Protein AF-A0A0N4WBJ9-F1 (afdb_monomer)

Nearest PDB structures (foldseek):
  5hn9-assembly1_A  TM=8.405E-01  e=2.257E-05  Plasmodium vivax Sal-1
  3mav-assembly1_B  TM=8.269E-01  e=2.155E-05  Plasmodium vivax Sal-1
  3mav-assembly2_D  TM=8.280E-01  e=3.746E-05  Plasmodium vivax Sal-1
  3mav-assembly1_A  TM=7.843E-01  e=1.491E-05  Plasmodium vivax Sal-1
  5hn9-assembly2_D  TM=8.024E-01  e=5.671E-05  Plasmodium vivax Sal-1

Secondary structure (DSSP, 8-state):
----SS--HHHHHHHHHHHHHHHHHHHHHTTS-TTSHHHHHHHHHHHHHHHHHTTTS--HHHHHHHHHHHHH-TT--HHHHHHHHHHHHHHHHHHHHHHHHHHHHTT--EETTEE-GGGSTT-HHHHHHHHHHHHHHIIIIIISTT-TTHHHHHHHHHHHHHHHHHHHHHHHHHTT-GGG--HHHHHHHHHHHSSHHHHHHHHHHHHHHS---THHHHHHHHHHHTT--

pLDDT: mean 72.96, std 16.89, range [27.55, 94.44]

Sequence (229 aa):
MHALKQGSSRSLVEVALVEVRKRFLDLATCRFAPDSFEYDMVKYRMKKLYNSTVVGGKYVRSTLALDSFRALNPDASTPKLHTMAESAALLELVQSFYVILDDIMDGSETRRGKPCWYKHPGTLRVLEAILRFFIRDYLSRELYAAHPQVDRLCSSYQKSKRMTLLGQLLDTSSVRDIDAFTWDRLVTFCFSTSWSEIIWKLSQILSFLCTWPKCYLSQYLKAQFTIIQ

Radius of gyration: 19.11 Å; Cα contacts (8 Å, |Δi|>4): 155; chains: 1; bounding box: 48×57×46 Å

Foldseek 3Di:
DPQPPDDQLVVLLVVLLVVVLVLLLCVQQVVDDCPDPVNVVSSVVSNVLCCVQLPDDPLVQLNLLLVLLCVLCVPDDPVLSSLSSNLSNVVSVLVSLVVLVVCVLVVPQDDPRHGRPVVDPPPDVVSVVSSVPPVLCCQCPPSQVVPPCSVVLSVLVVVLVVLLVVLVVLVSVCPPPPVSPDPVNVVSSCCSVHDVVSLSSNCSSNVRPDVDDPPVSVVVVVVVVVVVD

Mean predicted aligned error: 10.56 Å

Structure (mmCIF, N/CA/C/O backbone):
data_AF-A0A0N4WBJ9-F1
#
_entry.id   AF-A0A0N4WBJ9-F1
#
loop_
_atom_site.group_PDB
_atom_site.id
_atom_site.type_symbol
_atom_site.label_atom_id
_atom_site.label_alt_id
_atom_site.label_comp_id
_atom_site.label_asym_id
_atom_site.label_entity_id
_atom_site.label_seq_id
_atom_site.pdbx_PDB_ins_code
_atom_site.Cartn_x
_atom_site.Cartn_y
_atom_site.Cartn_z
_atom_site.occupancy
_atom_site.B_iso_or_equiv
_atom_site.auth_seq_id
_atom_site.auth_comp_id
_atom_site.auth_asym_id
_atom_site.auth_atom_id
_atom_site.pdbx_PDB_model_num
ATOM 1 N N . MET A 1 1 ? -20.426 -21.630 19.118 1.00 29.42 1 MET A N 1
ATOM 2 C CA . MET A 1 1 ? -21.076 -21.102 17.892 1.00 29.42 1 MET A CA 1
ATOM 3 C C . MET A 1 1 ? -21.105 -19.562 17.878 1.00 29.42 1 MET A C 1
ATOM 5 O O . MET A 1 1 ? -22.164 -18.985 17.687 1.00 29.42 1 MET A O 1
ATOM 9 N N . HIS A 1 2 ? -19.964 -18.872 18.051 1.00 30.08 2 HIS A N 1
ATOM 10 C CA . HIS A 1 2 ? -19.938 -17.393 18.129 1.00 30.08 2 HIS A CA 1
ATOM 11 C C . HIS A 1 2 ? -19.112 -16.694 17.027 1.00 30.08 2 HIS A C 1
ATOM 13 O O . HIS A 1 2 ? -19.042 -15.470 16.995 1.00 30.08 2 HIS A O 1
ATOM 19 N N . ALA A 1 3 ? -18.542 -17.451 16.083 1.00 32.53 3 ALA A N 1
ATOM 20 C CA . ALA A 1 3 ? -17.578 -16.949 15.094 1.00 32.53 3 ALA A CA 1
ATOM 21 C C . ALA A 1 3 ? -18.185 -16.444 13.762 1.00 32.53 3 ALA A C 1
ATOM 23 O O . ALA A 1 3 ? -17.447 -16.089 12.851 1.00 32.53 3 ALA A O 1
ATOM 24 N N . LEU A 1 4 ? -19.516 -16.406 13.606 1.00 36.12 4 LEU A N 1
ATOM 25 C CA . LEU A 1 4 ? -20.170 -16.264 12.288 1.00 36.12 4 LEU A CA 1
ATOM 26 C C . LEU A 1 4 ? -20.888 -14.925 12.027 1.00 36.12 4 LEU A C 1
ATOM 28 O O . LEU A 1 4 ? -21.830 -14.879 11.241 1.00 36.12 4 LEU A O 1
ATOM 32 N N . LYS A 1 5 ? -20.464 -13.810 12.638 1.00 41.56 5 LYS A N 1
ATOM 33 C CA . LYS A 1 5 ? -21.041 -12.477 12.329 1.00 41.56 5 LYS A CA 1
ATOM 34 C C . LYS A 1 5 ? -20.025 -11.359 12.084 1.00 41.56 5 LYS A C 1
ATOM 36 O O . LYS A 1 5 ? -20.339 -10.187 12.256 1.00 41.56 5 LYS A O 1
ATOM 41 N N . GLN A 1 6 ? -18.821 -11.691 11.634 1.00 53.66 6 GLN A N 1
ATOM 42 C CA . GLN A 1 6 ? -17.921 -10.698 11.047 1.00 53.66 6 GLN A CA 1
ATOM 43 C C . GLN A 1 6 ? -17.761 -11.038 9.568 1.00 53.66 6 GLN A C 1
ATOM 45 O O . GLN A 1 6 ? -17.467 -12.183 9.238 1.00 53.66 6 GLN A O 1
ATOM 50 N N . GLY A 1 7 ? -18.011 -10.076 8.676 1.00 61.53 7 GLY A N 1
ATOM 51 C CA . GLY A 1 7 ? -17.973 -10.290 7.227 1.00 61.53 7 GLY A CA 1
ATOM 52 C C . GLY A 1 7 ? -16.678 -10.958 6.742 1.00 61.53 7 GLY A C 1
ATOM 53 O O . GLY A 1 7 ? -15.648 -10.953 7.432 1.00 61.53 7 GLY A O 1
ATOM 54 N N . SER A 1 8 ? -16.730 -11.532 5.535 1.00 83.06 8 SER A N 1
ATOM 55 C CA . SER A 1 8 ? -15.564 -12.128 4.868 1.00 83.06 8 SER A CA 1
ATOM 56 C C . SER A 1 8 ? -14.352 -11.195 4.957 1.00 83.06 8 SER A C 1
ATOM 58 O O . SER A 1 8 ? -14.500 -9.983 4.778 1.00 83.06 8 SER A O 1
ATOM 60 N N . SER A 1 9 ? -13.153 -11.732 5.215 1.00 84.19 9 SER A N 1
ATOM 61 C CA . SER A 1 9 ? -11.914 -10.937 5.318 1.00 84.19 9 SER A CA 1
ATOM 62 C C . SER A 1 9 ? -11.721 -10.031 4.111 1.00 84.19 9 SER A C 1
ATOM 64 O O . SER A 1 9 ? -11.313 -8.882 4.249 1.00 84.19 9 SER A O 1
ATOM 66 N N . ARG A 1 10 ? -12.127 -10.507 2.931 1.00 87.75 10 ARG A N 1
ATOM 67 C CA . ARG A 1 10 ? -12.122 -9.715 1.705 1.00 87.75 10 ARG A CA 1
ATOM 68 C C . ARG A 1 10 ? -12.999 -8.465 1.800 1.00 87.75 10 ARG A C 1
ATOM 70 O O . ARG A 1 10 ? -12.540 -7.392 1.437 1.00 87.75 10 ARG A O 1
ATOM 77 N N . SER A 1 11 ? -14.222 -8.590 2.312 1.00 90.00 11 SER A N 1
ATOM 78 C CA . SER A 1 11 ? -15.147 -7.453 2.443 1.00 90.00 11 SER A CA 1
ATOM 79 C C . SER A 1 11 ? -14.606 -6.382 3.393 1.00 90.00 11 SER A C 1
ATOM 81 O O . SER A 1 11 ? -14.690 -5.194 3.100 1.00 90.00 11 SER A O 1
ATOM 83 N N . LEU A 1 12 ? -13.968 -6.795 4.493 1.00 90.44 12 LEU A N 1
ATOM 84 C CA . LEU A 1 12 ? -13.327 -5.864 5.422 1.00 90.44 12 LEU A CA 1
ATOM 85 C C . LEU A 1 12 ? -12.125 -5.165 4.794 1.00 90.44 12 LEU A C 1
ATOM 87 O O . LEU A 1 12 ? -11.949 -3.970 5.003 1.00 90.44 12 LEU A O 1
ATOM 91 N N . VAL A 1 13 ? -11.325 -5.888 4.009 1.00 90.50 13 VAL A N 1
ATOM 92 C CA . VAL A 1 13 ? -10.209 -5.301 3.260 1.00 90.50 13 VAL A CA 1
ATOM 93 C C . VAL A 1 13 ? -10.714 -4.302 2.219 1.00 90.50 13 VAL A C 1
ATOM 95 O O . VAL A 1 13 ? -10.145 -3.225 2.094 1.00 90.50 13 VAL A O 1
ATOM 98 N N . GLU A 1 14 ? -11.790 -4.608 1.496 1.00 91.56 14 GLU A N 1
ATOM 99 C CA . GLU A 1 14 ? -12.370 -3.695 0.503 1.00 91.56 14 GLU A CA 1
ATOM 100 C C . GLU A 1 14 ? -12.892 -2.403 1.150 1.00 91.56 14 GLU A C 1
ATOM 102 O O . GLU A 1 14 ? -12.625 -1.316 0.638 1.00 91.56 14 GLU A O 1
ATOM 107 N N . VAL A 1 15 ? -13.546 -2.498 2.313 1.00 92.44 15 VAL A N 1
ATOM 108 C CA . VAL A 1 15 ? -13.935 -1.322 3.113 1.00 92.44 15 VAL A CA 1
ATOM 109 C C . VAL A 1 15 ? -12.701 -0.555 3.589 1.00 92.44 15 VAL A C 1
ATOM 111 O O . VAL A 1 15 ? -12.634 0.665 3.450 1.00 92.44 15 VAL A O 1
ATOM 114 N N . ALA A 1 16 ? -11.694 -1.260 4.097 1.00 92.00 16 ALA A N 1
ATOM 115 C CA . ALA A 1 16 ? -10.459 -0.656 4.576 1.00 92.00 16 ALA A CA 1
ATOM 116 C C . ALA A 1 16 ? -9.683 0.073 3.465 1.00 92.00 16 ALA A C 1
ATOM 118 O O . ALA A 1 16 ? -9.134 1.144 3.706 1.00 92.00 16 ALA A O 1
ATOM 119 N N . LEU A 1 17 ? -9.691 -0.436 2.229 1.00 92.19 17 LEU A N 1
ATOM 120 C CA . LEU A 1 17 ? -9.083 0.232 1.074 1.00 92.19 17 LEU A CA 1
ATOM 121 C C . LEU A 1 17 ? -9.733 1.592 0.776 1.00 92.19 17 LEU A C 1
ATOM 123 O O . LEU A 1 17 ? -9.054 2.506 0.308 1.00 92.19 17 LEU A O 1
ATOM 127 N N . VAL A 1 18 ? -11.025 1.770 1.072 1.00 92.62 18 VAL A N 1
ATOM 128 C CA . VAL A 1 18 ? -11.681 3.080 0.935 1.00 92.62 18 VAL A CA 1
ATOM 129 C C . VAL A 1 18 ? -11.091 4.088 1.922 1.00 92.62 18 VAL A C 1
ATOM 131 O O . VAL A 1 18 ? -10.798 5.218 1.519 1.00 92.62 18 VAL A O 1
ATOM 134 N N . GLU A 1 19 ? -10.855 3.676 3.169 1.00 91.38 19 GLU A N 1
ATOM 135 C CA . GLU A 1 19 ? -10.258 4.543 4.192 1.00 91.38 19 GLU A CA 1
ATOM 136 C C . GLU A 1 19 ? -8.780 4.822 3.900 1.00 91.38 19 GLU A C 1
ATOM 138 O O . GLU A 1 19 ? -8.353 5.978 3.916 1.00 91.38 19 GLU A O 1
ATOM 143 N N . VAL A 1 20 ? -8.025 3.796 3.488 1.00 90.56 20 VAL A N 1
ATOM 144 C CA . VAL A 1 20 ? -6.636 3.956 3.033 1.00 90.56 20 VAL A CA 1
ATOM 145 C C . VAL A 1 20 ? -6.557 4.952 1.884 1.00 90.56 20 VAL A C 1
ATOM 147 O O . VAL A 1 20 ? -5.676 5.809 1.881 1.00 90.56 20 VAL A O 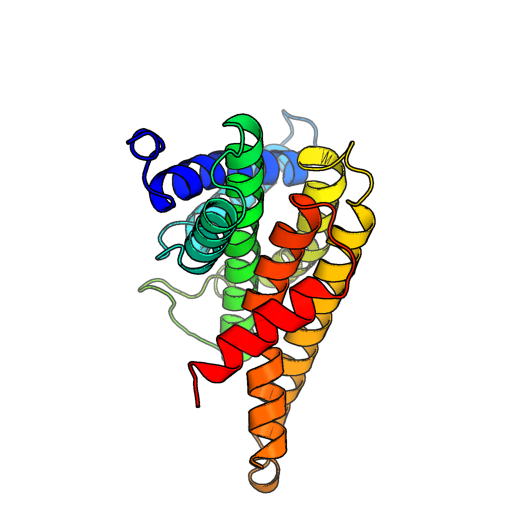1
ATOM 150 N N . ARG A 1 21 ? -7.485 4.896 0.919 1.00 92.00 21 ARG A N 1
ATOM 151 C CA . ARG A 1 21 ? -7.540 5.872 -0.174 1.00 92.00 21 ARG A CA 1
ATOM 152 C C . ARG A 1 21 ? -7.791 7.285 0.339 1.00 92.00 21 ARG A C 1
ATOM 154 O O . ARG A 1 21 ? -7.158 8.213 -0.149 1.00 92.00 21 ARG A O 1
ATOM 161 N N . LYS A 1 22 ? -8.727 7.466 1.271 1.00 91.50 22 LYS A N 1
ATOM 162 C CA . LYS A 1 22 ? -9.051 8.784 1.827 1.00 91.50 22 LYS A CA 1
ATOM 163 C C . LYS A 1 22 ? -7.824 9.395 2.504 1.00 91.50 22 LYS A C 1
ATOM 165 O O . LYS A 1 22 ? -7.352 10.433 2.054 1.00 91.50 22 LYS A O 1
ATOM 170 N N . ARG A 1 23 ? -7.222 8.677 3.454 1.00 89.38 23 ARG A N 1
ATOM 171 C CA . ARG A 1 23 ? -5.985 9.103 4.125 1.00 89.38 23 ARG A CA 1
ATOM 172 C C . ARG A 1 23 ? -4.815 9.280 3.153 1.00 89.38 23 ARG A C 1
ATOM 174 O O . ARG A 1 23 ? -3.978 10.158 3.348 1.00 89.38 23 ARG A O 1
ATOM 181 N N . PHE A 1 24 ? -4.769 8.488 2.076 1.00 87.69 24 PHE A N 1
ATOM 182 C CA . PHE A 1 24 ? -3.813 8.671 0.982 1.00 87.69 24 PHE A CA 1
ATOM 183 C C . PHE A 1 24 ? -3.922 10.028 0.308 1.00 87.69 24 PHE A C 1
ATOM 185 O O . PHE A 1 24 ? -2.916 10.712 0.124 1.00 87.69 24 PHE A O 1
ATOM 192 N N . LEU A 1 25 ? -5.141 10.437 -0.020 1.00 89.38 25 LEU A N 1
ATOM 193 C CA . LEU A 1 25 ? -5.388 11.739 -0.621 1.00 89.38 25 LEU A CA 1
ATOM 194 C C . LEU A 1 25 ? -5.170 12.873 0.380 1.00 89.38 25 LEU A C 1
ATOM 196 O O . LEU A 1 25 ? -4.579 13.885 0.008 1.00 89.38 25 LEU A O 1
ATOM 200 N N . ASP A 1 26 ? -5.575 12.691 1.635 1.00 88.88 26 ASP A N 1
ATOM 201 C CA . ASP A 1 26 ? -5.424 13.708 2.675 1.00 88.88 26 ASP A CA 1
ATOM 202 C C . ASP A 1 26 ? -3.940 13.995 2.940 1.00 88.88 26 ASP A C 1
ATOM 204 O O . ASP A 1 26 ? -3.506 15.138 2.836 1.00 88.88 26 ASP A O 1
ATOM 208 N N . LEU A 1 27 ? -3.112 12.966 3.151 1.00 85.94 27 LEU A N 1
ATOM 209 C CA . LEU A 1 27 ? -1.667 13.143 3.350 1.00 85.94 27 LEU A CA 1
ATOM 210 C C . LEU A 1 27 ? -0.954 13.683 2.104 1.00 85.94 27 LEU A C 1
ATOM 212 O O . LEU A 1 27 ? 0.030 14.410 2.231 1.00 85.94 27 LEU A O 1
ATOM 216 N N . ALA A 1 28 ? -1.429 13.352 0.900 1.00 84.88 28 ALA A N 1
ATOM 217 C CA . ALA A 1 28 ? -0.858 13.897 -0.329 1.00 84.88 28 ALA A CA 1
ATOM 218 C C . ALA A 1 28 ? -1.189 15.384 -0.531 1.00 84.88 28 ALA A C 1
ATOM 220 O O . ALA A 1 28 ? -0.449 16.084 -1.221 1.00 84.88 28 ALA A O 1
ATOM 221 N N . THR A 1 29 ? -2.292 15.861 0.049 1.00 88.56 29 THR A N 1
ATOM 222 C CA . THR A 1 29 ? -2.814 17.214 -0.183 1.00 88.56 29 THR A CA 1
ATOM 223 C C . THR A 1 29 ? -2.708 18.140 1.029 1.00 88.56 29 THR A C 1
ATOM 225 O O . THR A 1 29 ? -2.873 19.345 0.871 1.00 88.56 29 THR A O 1
ATOM 228 N N . CYS A 1 30 ? -2.345 17.629 2.212 1.00 86.56 30 CYS A N 1
ATOM 229 C CA . CYS A 1 30 ? -2.373 18.364 3.484 1.00 86.56 30 CYS A CA 1
ATOM 230 C C . CYS A 1 30 ? -1.491 19.621 3.550 1.00 86.56 30 CYS A C 1
ATOM 232 O O . CYS A 1 30 ? -1.655 20.431 4.457 1.00 86.56 30 CYS A O 1
ATOM 234 N N . ARG A 1 31 ? -0.541 19.785 2.622 1.00 85.69 31 ARG A N 1
ATOM 235 C CA . ARG A 1 31 ? 0.339 20.963 2.543 1.00 85.69 31 ARG A CA 1
ATOM 236 C C . ARG A 1 31 ? -0.143 22.037 1.567 1.00 85.69 31 ARG A C 1
ATOM 238 O O . ARG A 1 31 ? 0.487 23.087 1.493 1.00 85.69 31 ARG A O 1
ATOM 245 N N . PHE A 1 32 ? -1.207 21.775 0.814 1.00 88.62 32 PHE A N 1
ATOM 246 C CA . PHE A 1 32 ? -1.764 22.705 -0.164 1.00 88.62 32 PHE A CA 1
ATOM 247 C C . PHE A 1 32 ? -3.030 23.361 0.391 1.00 88.62 32 PHE A C 1
ATOM 249 O O . PHE A 1 32 ? -3.759 22.753 1.176 1.00 88.62 32 PHE A O 1
ATOM 256 N N . ALA A 1 33 ? -3.296 24.601 -0.020 1.00 90.94 33 ALA A N 1
ATOM 257 C CA . ALA A 1 33 ? -4.539 25.274 0.335 1.00 90.94 33 ALA A CA 1
ATOM 258 C C . ALA A 1 33 ? -5.724 24.594 -0.388 1.00 90.94 33 ALA A C 1
ATOM 260 O O . ALA A 1 33 ? -5.598 24.340 -1.585 1.00 90.94 33 ALA A O 1
ATOM 261 N N . PRO A 1 34 ? -6.859 24.309 0.286 1.00 87.94 34 PRO A N 1
ATOM 262 C CA . PRO A 1 34 ? -7.959 23.525 -0.293 1.00 87.94 34 PRO A CA 1
ATOM 263 C C . PRO A 1 34 ? -8.538 24.062 -1.608 1.00 87.94 34 PRO A C 1
ATOM 265 O O . PRO A 1 34 ? -8.991 23.269 -2.425 1.00 87.94 34 PRO A O 1
ATOM 268 N N . ASP A 1 35 ? -8.483 25.376 -1.823 1.00 90.00 35 ASP A N 1
ATOM 269 C CA . ASP A 1 35 ? -9.035 26.043 -3.011 1.00 90.00 35 ASP A CA 1
ATOM 270 C C . ASP A 1 35 ? -7.965 26.364 -4.073 1.00 90.00 35 ASP A C 1
ATOM 272 O O . ASP A 1 35 ? -8.201 27.143 -4.997 1.00 90.00 35 ASP A O 1
ATOM 276 N N . SER A 1 36 ? -6.752 25.818 -3.933 1.00 94.44 36 SER A N 1
ATOM 277 C CA . SER A 1 36 ? -5.656 26.070 -4.871 1.00 94.44 36 SER A CA 1
ATOM 278 C C . SER A 1 36 ? -5.687 25.109 -6.060 1.00 94.44 36 SER A C 1
ATOM 280 O O . SER A 1 36 ? -6.038 23.932 -5.945 1.00 94.44 36 SER A O 1
ATOM 282 N N . PHE A 1 37 ? -5.233 25.592 -7.218 1.00 93.31 37 PHE A N 1
ATOM 283 C CA . PHE A 1 37 ? -5.079 24.761 -8.413 1.00 93.31 37 PHE A CA 1
ATOM 284 C C . PHE A 1 37 ? -4.161 23.550 -8.161 1.00 93.31 37 PHE A C 1
ATOM 286 O O . PHE A 1 37 ? -4.409 22.446 -8.653 1.00 93.31 37 PHE A O 1
ATOM 293 N N . GLU A 1 38 ? -3.103 23.731 -7.369 1.00 89.38 38 GLU A N 1
ATOM 294 C CA . GLU A 1 38 ? -2.171 22.671 -6.989 1.00 89.38 38 GLU A CA 1
ATOM 295 C C . GLU A 1 38 ? -2.853 21.584 -6.156 1.00 89.38 38 GLU A C 1
ATOM 297 O O . GLU A 1 38 ? -2.607 20.400 -6.408 1.00 89.38 38 GLU A O 1
ATOM 302 N N . TYR A 1 39 ? -3.726 21.960 -5.213 1.00 91.12 39 TYR A N 1
ATOM 303 C CA . TYR A 1 39 ? -4.507 21.009 -4.420 1.00 91.12 39 TYR A CA 1
ATOM 304 C C . TYR A 1 39 ? -5.344 20.105 -5.328 1.00 91.12 39 TYR A C 1
ATOM 306 O O . TYR A 1 39 ? -5.223 18.876 -5.261 1.00 91.12 39 TYR A O 1
ATOM 314 N N . ASP A 1 40 ? -6.121 20.697 -6.237 1.00 91.31 40 ASP A N 1
ATOM 315 C CA . ASP A 1 40 ? -6.978 19.952 -7.161 1.00 91.31 40 ASP A CA 1
ATOM 316 C C . ASP A 1 40 ? -6.172 19.062 -8.108 1.00 91.31 40 ASP A C 1
ATOM 318 O O . ASP A 1 40 ? -6.494 17.880 -8.301 1.00 91.31 40 ASP A O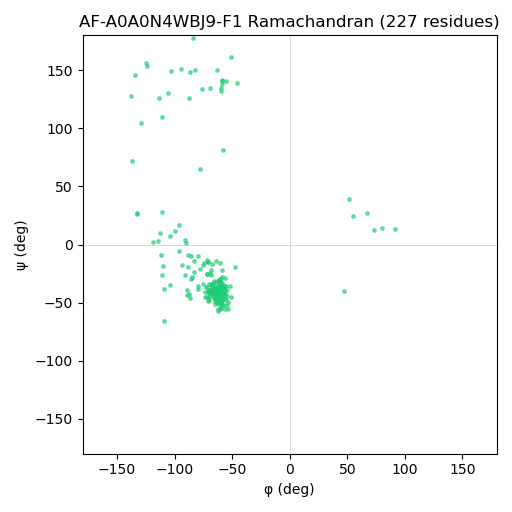 1
ATOM 322 N N . MET A 1 41 ? -5.075 19.587 -8.658 1.00 88.69 41 MET A N 1
ATOM 323 C CA . MET A 1 41 ? -4.198 18.836 -9.551 1.00 88.69 41 MET A CA 1
ATOM 324 C C . MET A 1 41 ? -3.576 17.622 -8.845 1.00 88.69 41 MET A C 1
ATOM 326 O O . MET A 1 41 ? -3.583 16.514 -9.400 1.00 88.69 41 MET A O 1
ATOM 330 N N . VAL A 1 42 ? -3.038 17.801 -7.634 1.00 87.56 42 VAL A N 1
ATOM 331 C CA . VAL A 1 42 ? -2.430 16.715 -6.852 1.00 87.56 42 VAL A CA 1
ATOM 332 C C . VAL A 1 42 ? -3.493 15.692 -6.470 1.00 87.56 42 VAL A C 1
ATOM 334 O O . VAL A 1 42 ? -3.316 14.501 -6.743 1.00 87.56 42 VAL A O 1
ATOM 337 N N . LYS A 1 43 ? -4.634 16.134 -5.931 1.00 89.44 43 LYS A N 1
ATOM 338 C CA . LYS A 1 43 ? -5.744 15.258 -5.536 1.00 89.44 43 LYS A CA 1
ATOM 339 C C . LYS A 1 43 ? -6.236 14.404 -6.700 1.00 89.44 43 LYS A C 1
ATOM 341 O O . LYS A 1 43 ? -6.391 13.189 -6.552 1.00 89.44 43 LYS A O 1
ATOM 346 N N . TYR A 1 44 ? -6.430 15.008 -7.874 1.00 90.00 44 TYR A N 1
ATOM 347 C CA . TYR A 1 44 ? -6.853 14.299 -9.079 1.00 90.00 44 TYR A CA 1
ATOM 348 C C . TYR A 1 44 ? -5.830 13.241 -9.512 1.00 90.00 44 TYR A C 1
ATOM 350 O O . TYR A 1 44 ? -6.192 12.077 -9.716 1.00 90.00 44 TYR A O 1
ATOM 358 N N . ARG A 1 45 ? -4.543 13.606 -9.608 1.00 86.31 45 ARG A N 1
ATOM 359 C CA . ARG A 1 45 ? -3.482 12.679 -10.039 1.00 86.31 45 ARG A CA 1
ATOM 360 C C . ARG A 1 45 ? -3.290 11.523 -9.058 1.00 86.31 45 ARG A C 1
ATOM 362 O O . ARG A 1 45 ? -3.189 10.377 -9.497 1.00 86.31 45 ARG A O 1
ATOM 369 N N . MET A 1 46 ? -3.310 11.795 -7.753 1.00 86.44 46 MET A N 1
ATOM 370 C CA . MET A 1 46 ? -3.179 10.768 -6.713 1.00 86.44 46 MET A CA 1
ATOM 371 C C . MET A 1 46 ? -4.378 9.826 -6.678 1.00 86.44 46 MET A C 1
ATOM 373 O O . MET A 1 46 ? -4.210 8.610 -6.595 1.00 86.44 46 MET A O 1
ATOM 377 N N . LYS A 1 47 ? -5.595 10.357 -6.830 1.00 89.81 47 LYS A N 1
ATOM 378 C CA . LYS A 1 47 ? -6.809 9.537 -6.918 1.00 89.81 47 LYS A CA 1
ATOM 379 C C . LYS A 1 47 ? -6.777 8.631 -8.143 1.00 89.81 47 LYS A C 1
ATOM 381 O O . LYS A 1 47 ? -7.151 7.462 -8.047 1.00 89.81 47 LYS A O 1
ATOM 386 N N . LYS A 1 48 ? -6.320 9.157 -9.285 1.00 87.81 48 LYS A N 1
ATOM 387 C CA . LYS A 1 48 ? -6.189 8.387 -10.526 1.00 87.81 48 LYS A CA 1
ATOM 388 C C . LYS A 1 48 ? -5.172 7.255 -10.372 1.00 87.81 48 LYS A C 1
ATOM 390 O O . LYS A 1 48 ? -5.500 6.137 -10.747 1.00 87.81 48 LYS A O 1
ATOM 395 N N . LEU A 1 49 ? -4.007 7.539 -9.780 1.00 85.81 49 LEU A N 1
ATOM 396 C CA . LEU A 1 49 ? -2.983 6.543 -9.449 1.00 85.81 49 LEU A CA 1
ATOM 397 C C . LEU A 1 49 ? -3.555 5.433 -8.558 1.00 85.81 49 LEU A C 1
ATOM 399 O O . LEU A 1 49 ? -3.504 4.266 -8.925 1.00 85.81 49 LEU A O 1
ATOM 403 N N . TYR A 1 50 ? -4.152 5.789 -7.419 1.00 88.00 50 TYR A N 1
ATOM 404 C CA . TYR A 1 50 ? -4.661 4.802 -6.465 1.00 88.00 50 TYR A CA 1
ATOM 405 C C . TYR A 1 50 ? -5.704 3.872 -7.103 1.00 88.00 50 TYR A C 1
ATOM 407 O O . TYR A 1 50 ? -5.629 2.648 -6.990 1.00 88.00 50 TYR A O 1
ATOM 415 N N . ASN A 1 51 ? -6.685 4.449 -7.804 1.00 89.12 51 ASN A N 1
ATOM 416 C CA . ASN A 1 51 ? -7.777 3.680 -8.395 1.00 89.12 51 ASN A CA 1
ATOM 417 C C . ASN A 1 51 ? -7.317 2.783 -9.557 1.00 89.12 51 ASN A C 1
ATOM 419 O O . ASN A 1 51 ? -7.986 1.791 -9.839 1.00 89.12 51 ASN A O 1
ATOM 423 N N . SER A 1 52 ? -6.226 3.124 -10.253 1.00 84.31 52 SER A N 1
ATOM 424 C CA . SER A 1 52 ? -5.725 2.327 -11.377 1.00 84.31 52 SER A CA 1
ATOM 425 C C . SER A 1 52 ? -4.794 1.193 -10.948 1.00 84.31 52 SER A C 1
ATOM 427 O O . SER A 1 52 ? -4.767 0.167 -11.629 1.00 84.31 52 SER A O 1
ATOM 429 N N . THR A 1 53 ? -4.055 1.350 -9.844 1.00 83.56 53 THR A N 1
ATOM 430 C CA . THR A 1 53 ? -2.985 0.412 -9.459 1.00 83.56 53 THR A CA 1
ATOM 431 C C . THR A 1 53 ? -3.332 -0.447 -8.242 1.00 83.56 53 THR A C 1
ATOM 433 O O . THR A 1 53 ? -3.006 -1.637 -8.220 1.00 83.56 53 THR A O 1
ATOM 436 N N . VAL A 1 54 ? -4.016 0.119 -7.243 1.00 85.62 54 VAL A N 1
ATOM 437 C CA . VAL A 1 54 ? -4.281 -0.545 -5.954 1.00 85.62 54 VAL A CA 1
ATOM 438 C C . VAL A 1 54 ? -5.544 -1.400 -6.023 1.00 85.62 54 VAL A C 1
ATOM 440 O O . VAL A 1 54 ? -5.556 -2.556 -5.600 1.00 85.62 54 VAL A O 1
ATOM 443 N N . VAL A 1 55 ? -6.613 -0.845 -6.594 1.00 85.25 55 VAL A N 1
ATOM 444 C CA . VAL A 1 55 ? -7.932 -1.489 -6.654 1.00 85.25 55 VAL A CA 1
ATOM 445 C C . VAL A 1 55 ? -8.001 -2.491 -7.817 1.00 85.25 55 VAL A C 1
ATOM 447 O O . VAL A 1 55 ? -7.341 -2.335 -8.845 1.00 85.25 55 VAL A O 1
ATOM 450 N N . GLY A 1 56 ? -8.804 -3.546 -7.658 1.00 79.25 56 GLY A N 1
ATOM 451 C CA . GLY A 1 56 ? -9.051 -4.559 -8.694 1.00 79.25 56 GLY A CA 1
ATOM 452 C C . GLY A 1 56 ? -8.107 -5.764 -8.641 1.00 79.25 56 GLY A C 1
ATOM 453 O O . GLY A 1 56 ? -8.031 -6.533 -9.597 1.00 79.25 56 GLY A O 1
ATOM 454 N N . GLY A 1 57 ? -7.368 -5.923 -7.541 1.00 78.50 57 GLY A N 1
ATOM 455 C CA . GLY A 1 57 ? -6.573 -7.117 -7.263 1.00 78.50 57 GLY A CA 1
ATOM 456 C C . GLY A 1 57 ? -7.387 -8.247 -6.622 1.00 78.50 57 GLY A C 1
ATOM 457 O O . GLY A 1 57 ? -8.566 -8.104 -6.309 1.00 78.50 57 GLY A O 1
ATOM 458 N N . LYS A 1 58 ? -6.722 -9.384 -6.383 1.00 81.12 58 LYS A N 1
ATOM 459 C CA . LYS A 1 58 ? -7.274 -10.507 -5.600 1.00 81.12 58 LYS A CA 1
ATOM 460 C C . LYS A 1 58 ? -7.179 -10.287 -4.078 1.00 81.12 58 LYS A C 1
ATOM 462 O O . LYS A 1 58 ? -7.727 -11.082 -3.327 1.00 81.12 58 LYS A O 1
ATOM 467 N N . TYR A 1 59 ? -6.450 -9.253 -3.647 1.00 87.00 59 TYR A N 1
ATOM 468 C CA . TYR A 1 59 ? -6.212 -8.864 -2.248 1.00 87.00 59 TYR A CA 1
ATOM 469 C C . TYR A 1 59 ? -5.629 -9.959 -1.339 1.00 87.00 59 TYR A C 1
ATOM 471 O O . TYR A 1 59 ? -5.791 -9.915 -0.123 1.00 87.00 59 TYR A O 1
ATOM 479 N N . VAL A 1 60 ? -4.934 -10.941 -1.928 1.00 83.62 60 VAL A N 1
ATOM 480 C CA . VAL A 1 60 ? -4.442 -12.145 -1.233 1.00 83.62 60 VAL A CA 1
ATOM 481 C C . VAL A 1 60 ? -3.535 -11.799 -0.052 1.00 83.62 60 VAL A C 1
ATOM 483 O O . VAL A 1 60 ? -3.575 -12.482 0.968 1.00 83.62 60 VAL A O 1
ATOM 486 N N . ARG A 1 61 ? -2.717 -10.741 -0.161 1.00 83.50 61 ARG A N 1
ATOM 487 C CA . ARG A 1 61 ? -1.767 -10.374 0.900 1.00 83.50 61 ARG A CA 1
ATOM 488 C C . ARG A 1 61 ? -2.509 -9.797 2.098 1.00 83.50 61 ARG A C 1
ATOM 490 O O . ARG A 1 61 ? -2.235 -10.196 3.228 1.00 83.50 61 ARG A O 1
ATOM 497 N N . SER A 1 62 ? -3.457 -8.895 1.852 1.00 86.25 62 SER A N 1
ATOM 498 C CA . SER A 1 62 ? -4.286 -8.322 2.913 1.00 86.25 62 SER A CA 1
ATOM 499 C C . SER A 1 62 ? -5.208 -9.346 3.559 1.00 86.25 62 SER A C 1
ATOM 501 O O . SER A 1 62 ? -5.342 -9.348 4.781 1.00 86.25 62 SER A O 1
ATOM 503 N N . THR A 1 63 ? -5.837 -10.225 2.772 1.00 85.69 63 THR A N 1
ATOM 504 C CA . THR A 1 63 ? -6.730 -11.249 3.327 1.00 85.69 63 THR A CA 1
ATOM 505 C C . THR A 1 63 ? -5.953 -12.246 4.170 1.00 85.69 63 THR A C 1
ATOM 507 O O . THR A 1 63 ? -6.347 -12.479 5.302 1.00 85.69 63 THR A O 1
ATOM 510 N N . LEU A 1 64 ? -4.795 -12.729 3.700 1.00 83.50 64 LEU A N 1
ATOM 511 C CA . LEU A 1 64 ? -3.943 -13.641 4.471 1.00 83.50 64 LEU A CA 1
ATOM 512 C C . LEU A 1 64 ? -3.490 -13.026 5.805 1.00 83.50 64 LEU A C 1
ATOM 514 O O . LEU A 1 64 ? -3.507 -13.691 6.841 1.00 83.50 64 LEU A O 1
ATOM 518 N N . ALA A 1 65 ? -3.111 -11.747 5.784 1.00 82.19 65 ALA A N 1
ATOM 519 C CA . ALA A 1 65 ? -2.760 -10.986 6.978 1.00 82.19 65 ALA A CA 1
ATOM 520 C C . ALA A 1 65 ? -3.925 -10.915 7.984 1.00 82.19 65 ALA A C 1
ATOM 522 O O . ALA A 1 65 ? -3.738 -11.177 9.175 1.00 82.19 65 ALA A O 1
ATOM 523 N N . LEU A 1 66 ? -5.129 -10.593 7.507 1.00 84.31 66 LEU A N 1
ATOM 524 C CA . LEU A 1 66 ? -6.325 -10.472 8.342 1.00 84.31 66 LEU A CA 1
ATOM 525 C C . LEU A 1 66 ? -6.851 -11.831 8.838 1.00 84.31 66 LEU A C 1
ATOM 527 O O . LEU A 1 66 ? -7.300 -11.940 9.976 1.00 84.31 66 LEU A O 1
ATOM 531 N N . ASP A 1 67 ? -6.772 -12.876 8.019 1.00 84.31 67 ASP A N 1
ATOM 532 C CA . ASP A 1 67 ? -7.155 -14.239 8.399 1.00 84.31 67 ASP A CA 1
ATOM 533 C C . ASP A 1 67 ? -6.234 -14.778 9.492 1.00 84.31 67 ASP A C 1
ATOM 535 O O . ASP A 1 67 ? -6.696 -15.329 10.490 1.00 84.31 67 ASP A O 1
ATOM 539 N N . SER A 1 68 ? -4.931 -14.534 9.361 1.00 81.12 68 SER A N 1
ATOM 540 C CA . SER A 1 68 ? -3.963 -14.943 10.377 1.00 81.12 68 SER A CA 1
ATOM 541 C C . SER A 1 68 ? -4.165 -14.188 11.688 1.00 81.12 68 SER A C 1
ATOM 543 O O . SER A 1 68 ? -4.128 -14.792 12.755 1.00 81.12 68 SER A O 1
ATOM 545 N N . PHE A 1 69 ? -4.457 -12.884 11.625 1.00 81.56 69 PHE A N 1
ATOM 546 C CA . PHE A 1 69 ? -4.862 -12.106 12.798 1.00 81.56 69 PHE A CA 1
ATOM 547 C C . PHE A 1 69 ? -6.040 -12.753 13.525 1.00 81.56 69 PHE A C 1
ATOM 549 O O . PHE A 1 69 ? -5.987 -12.925 14.740 1.00 81.56 69 PHE A O 1
ATOM 556 N N . ARG A 1 70 ? -7.096 -13.102 12.779 1.00 82.75 70 ARG A N 1
ATOM 557 C CA . ARG A 1 70 ? -8.327 -13.691 13.321 1.00 82.75 70 ARG A CA 1
ATOM 558 C C . ARG A 1 70 ? -8.068 -15.053 13.947 1.00 82.75 70 ARG A C 1
ATOM 560 O O . ARG A 1 70 ? -8.568 -15.317 15.033 1.00 82.75 70 ARG A O 1
ATOM 567 N N . ALA A 1 71 ? -7.258 -15.882 13.293 1.00 82.19 71 ALA A N 1
ATOM 568 C CA . ALA A 1 71 ? -6.859 -17.181 13.823 1.00 82.19 71 ALA A CA 1
ATOM 569 C C . ALA A 1 71 ? -6.101 -17.052 15.153 1.00 82.19 71 ALA A C 1
ATOM 571 O O . ALA A 1 71 ? -6.251 -17.889 16.037 1.00 82.19 71 ALA A O 1
ATOM 572 N N . LEU A 1 72 ? -5.303 -15.992 15.298 1.00 76.06 72 LEU A N 1
ATOM 573 C CA . LEU A 1 72 ? -4.423 -15.791 16.450 1.00 76.06 72 LEU A CA 1
ATOM 574 C C . LEU A 1 72 ? -5.073 -14.942 17.553 1.00 76.06 72 LEU A C 1
ATOM 576 O O . LEU A 1 72 ? -4.624 -14.976 18.694 1.00 76.06 72 LEU A O 1
ATOM 580 N N . ASN A 1 73 ? -6.144 -14.209 17.235 1.00 79.06 73 ASN A N 1
ATOM 581 C CA . ASN A 1 73 ? -6.940 -13.415 18.171 1.00 79.06 73 ASN A CA 1
ATOM 582 C C . ASN A 1 73 ? -8.440 -13.597 17.880 1.00 79.06 73 ASN A C 1
ATOM 584 O O . ASN A 1 73 ? -9.084 -12.669 17.379 1.00 79.06 73 ASN A O 1
ATOM 588 N N . PRO A 1 74 ? -9.007 -14.776 18.190 1.00 80.31 74 PRO A N 1
ATOM 589 C CA . PRO A 1 74 ? -10.409 -15.081 17.896 1.00 80.31 74 PRO A CA 1
ATOM 590 C C . PRO A 1 74 ? -11.387 -14.131 18.604 1.00 80.31 74 PRO A C 1
ATOM 592 O O . PRO A 1 74 ? -12.437 -13.813 18.052 1.00 80.31 74 PRO A O 1
ATOM 595 N N . ASP A 1 75 ? -11.003 -13.612 19.774 1.00 84.06 75 ASP A N 1
ATOM 596 C CA . ASP A 1 75 ? -11.815 -12.704 20.595 1.00 84.06 75 ASP A CA 1
ATOM 597 C C . ASP A 1 75 ? -11.482 -11.218 20.367 1.00 84.06 75 ASP A C 1
ATOM 599 O O . ASP A 1 75 ? -11.795 -10.353 21.190 1.00 84.06 75 ASP A O 1
ATOM 603 N N . ALA A 1 76 ? -10.800 -10.888 19.266 1.00 81.12 76 ALA A N 1
ATOM 604 C CA . ALA A 1 76 ? -10.460 -9.506 18.961 1.00 81.12 76 ALA A CA 1
ATOM 605 C C . ALA A 1 76 ? -11.715 -8.630 18.836 1.00 81.12 76 ALA A C 1
ATOM 607 O O . ALA A 1 76 ? -12.664 -8.942 18.112 1.00 81.12 76 ALA A O 1
ATOM 608 N N . SER A 1 77 ? -11.686 -7.475 19.503 1.00 87.06 77 SER A N 1
ATOM 609 C CA . SER A 1 77 ? -12.762 -6.494 19.404 1.00 87.06 77 SER A CA 1
ATOM 610 C C . SER A 1 77 ? -12.893 -5.946 17.980 1.00 87.06 77 SER A C 1
ATOM 612 O O . SER A 1 77 ? -11.908 -5.816 17.247 1.00 87.06 77 SER A O 1
ATOM 614 N N . THR A 1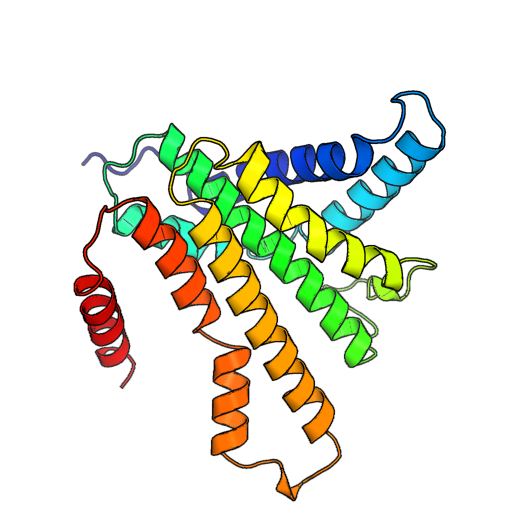 78 ? -14.113 -5.559 17.601 1.00 86.94 78 THR A N 1
ATOM 615 C CA . THR A 1 78 ? -14.411 -4.980 16.282 1.00 86.94 78 THR A CA 1
ATOM 616 C C . THR A 1 78 ? -13.475 -3.817 15.914 1.00 86.94 78 THR A C 1
ATOM 618 O O . THR A 1 78 ? -12.929 -3.845 14.812 1.00 86.94 78 THR A O 1
ATOM 621 N N . PRO A 1 79 ? -13.172 -2.848 16.807 1.00 86.50 79 PRO A N 1
ATOM 622 C CA . PRO A 1 79 ? -12.220 -1.781 16.492 1.00 86.50 79 PRO A CA 1
ATOM 623 C C . PRO A 1 79 ? -10.814 -2.295 16.157 1.00 86.50 79 PRO A C 1
ATOM 625 O O . PRO A 1 79 ? -10.234 -1.865 15.164 1.00 86.50 79 PRO A O 1
ATOM 628 N N . LYS A 1 80 ? -10.287 -3.265 16.923 1.00 83.81 80 LYS A N 1
ATOM 629 C CA . LYS A 1 80 ? -8.965 -3.858 16.654 1.00 83.81 80 LYS A CA 1
ATOM 630 C C . LYS A 1 80 ? -8.929 -4.554 15.297 1.00 83.81 80 LYS A C 1
ATOM 632 O O . LYS A 1 80 ? -7.938 -4.446 14.580 1.00 83.81 80 LYS A O 1
ATOM 637 N N . LEU A 1 81 ? -10.013 -5.238 14.935 1.00 85.62 81 LEU A N 1
ATOM 638 C CA . LEU A 1 81 ? -10.136 -5.884 13.636 1.00 85.62 81 LEU A CA 1
ATOM 639 C C . LEU A 1 81 ? -10.168 -4.871 12.485 1.00 85.62 81 LEU A C 1
ATOM 641 O O . LEU A 1 81 ? -9.539 -5.111 11.460 1.00 85.62 81 LEU A O 1
ATOM 645 N N . HIS A 1 82 ? -10.862 -3.741 12.640 1.00 87.50 82 HIS A N 1
ATOM 646 C CA . HIS A 1 82 ? -10.874 -2.683 11.625 1.00 87.50 82 HIS A CA 1
ATOM 647 C C . HIS A 1 82 ? -9.501 -2.027 11.461 1.00 87.50 82 HIS A C 1
ATOM 649 O O . HIS A 1 82 ? -9.025 -1.912 10.334 1.00 87.50 82 HIS A O 1
ATOM 655 N N . THR A 1 83 ? -8.826 -1.684 12.564 1.00 85.75 83 THR A N 1
ATOM 656 C CA . THR A 1 83 ? -7.442 -1.180 12.530 1.00 85.75 83 THR A CA 1
ATOM 657 C C . THR A 1 83 ? -6.516 -2.176 11.836 1.00 85.75 83 THR A C 1
ATOM 659 O O . THR A 1 83 ? -5.677 -1.793 11.020 1.00 85.75 83 THR A O 1
ATOM 662 N N . MET A 1 84 ? -6.691 -3.470 12.113 1.00 85.38 84 MET A N 1
ATOM 663 C CA . MET A 1 84 ? -5.949 -4.510 11.420 1.00 85.38 84 MET A CA 1
ATOM 664 C C . MET A 1 84 ? -6.283 -4.552 9.929 1.00 85.38 84 MET A C 1
ATOM 666 O O . MET A 1 84 ? -5.372 -4.581 9.112 1.00 85.38 84 MET A O 1
ATOM 670 N N . ALA A 1 85 ? -7.558 -4.549 9.549 1.00 89.38 85 ALA A N 1
ATOM 671 C CA . ALA A 1 85 ? -7.962 -4.574 8.147 1.00 89.38 85 ALA A CA 1
ATOM 672 C C . ALA A 1 85 ? -7.365 -3.391 7.363 1.00 89.38 85 ALA A C 1
ATOM 674 O O . ALA A 1 85 ? -6.903 -3.579 6.241 1.00 89.38 85 ALA A O 1
ATOM 675 N N . GLU A 1 86 ? -7.292 -2.206 7.974 1.00 88.88 86 GLU A N 1
ATOM 676 C CA . GLU A 1 86 ? -6.634 -1.015 7.419 1.00 88.88 86 GLU A CA 1
ATOM 677 C C . GLU A 1 86 ? -5.118 -1.198 7.260 1.00 88.88 86 GLU A C 1
ATOM 679 O O . GLU A 1 86 ? -4.570 -0.949 6.184 1.00 88.88 86 GLU A O 1
ATOM 684 N N . SER A 1 87 ? -4.449 -1.740 8.279 1.00 84.69 87 SER A N 1
ATOM 685 C CA . SER A 1 87 ? -3.025 -2.097 8.215 1.00 84.69 87 SER A CA 1
ATOM 686 C C . SER A 1 87 ? -2.737 -3.143 7.130 1.00 84.69 87 SER A C 1
ATOM 688 O O . SER A 1 87 ? -1.797 -3.013 6.346 1.00 84.69 87 SER A O 1
ATOM 690 N N . ALA A 1 88 ? -3.594 -4.162 7.020 1.00 85.69 88 ALA A N 1
ATOM 691 C CA . ALA A 1 88 ? -3.527 -5.170 5.971 1.00 85.69 88 ALA A CA 1
ATOM 692 C C . ALA A 1 88 ? -3.750 -4.556 4.586 1.00 85.69 88 ALA A C 1
ATOM 694 O O . ALA A 1 88 ? -3.033 -4.907 3.652 1.00 85.69 88 ALA A O 1
ATOM 695 N N . ALA A 1 89 ? -4.714 -3.650 4.426 1.00 88.75 89 ALA A N 1
ATOM 696 C CA . ALA A 1 89 ? -5.001 -2.976 3.160 1.00 88.75 89 ALA A CA 1
ATOM 697 C C . ALA A 1 89 ? -3.827 -2.101 2.683 1.00 88.75 89 ALA A C 1
ATOM 699 O O . ALA A 1 89 ? -3.566 -2.017 1.480 1.00 88.75 89 ALA A O 1
ATOM 700 N N . LEU A 1 90 ? -3.047 -1.529 3.609 1.00 85.19 90 LEU A N 1
ATOM 701 C CA . LEU A 1 90 ? -1.821 -0.795 3.281 1.00 85.19 90 LEU A CA 1
ATOM 702 C C . LEU A 1 90 ? -0.801 -1.667 2.525 1.00 85.19 90 LEU A C 1
ATOM 704 O O . LEU A 1 90 ? -0.045 -1.157 1.699 1.00 85.19 90 LEU A O 1
ATOM 708 N N . LEU A 1 91 ? -0.811 -2.987 2.738 1.00 82.38 91 LEU A N 1
ATOM 709 C CA . LEU A 1 91 ? 0.069 -3.929 2.038 1.00 82.38 91 LEU A CA 1
ATOM 710 C C . LEU A 1 91 ? -0.193 -3.979 0.530 1.00 82.38 91 LEU A C 1
ATOM 712 O O . LEU A 1 91 ? 0.750 -4.166 -0.238 1.00 82.38 91 LEU A O 1
ATOM 716 N N . GLU A 1 92 ? -1.442 -3.804 0.098 1.00 86.38 92 GLU A N 1
ATOM 717 C CA . GLU A 1 92 ? -1.803 -3.778 -1.328 1.00 86.38 92 GLU A CA 1
ATOM 718 C C . GLU A 1 92 ? -1.382 -2.459 -1.963 1.00 86.38 92 GLU A C 1
ATOM 720 O O . GLU A 1 92 ? -0.928 -2.447 -3.108 1.00 86.38 92 GLU A O 1
ATOM 725 N N . LEU A 1 93 ? -1.434 -1.362 -1.198 1.00 85.31 93 LEU A N 1
ATOM 726 C CA . LEU A 1 93 ? -0.841 -0.102 -1.624 1.00 85.31 93 LEU A CA 1
ATOM 727 C C . LEU A 1 93 ? 0.661 -0.293 -1.865 1.00 85.31 93 LEU A C 1
ATOM 729 O O . LEU A 1 93 ? 1.111 -0.047 -2.980 1.00 85.31 93 LEU A O 1
ATOM 733 N N . VAL A 1 94 ? 1.418 -0.807 -0.885 1.00 81.81 94 VAL A N 1
ATOM 734 C CA . VAL A 1 94 ? 2.868 -1.062 -1.035 1.00 81.81 94 VAL A CA 1
ATOM 735 C C . VAL A 1 94 ? 3.151 -1.962 -2.241 1.00 81.81 94 VAL A C 1
ATOM 737 O O . VAL A 1 94 ? 3.997 -1.637 -3.073 1.00 81.81 94 VAL A O 1
ATOM 740 N N . GLN A 1 95 ? 2.405 -3.063 -2.373 1.00 82.69 95 GLN A N 1
ATOM 741 C CA . GLN A 1 95 ? 2.553 -3.997 -3.486 1.00 82.69 95 GLN A CA 1
ATOM 742 C C . GLN A 1 95 ? 2.316 -3.319 -4.837 1.00 82.69 95 GLN A C 1
ATOM 744 O O . GLN A 1 95 ? 3.049 -3.594 -5.785 1.00 82.69 95 GLN A O 1
ATOM 749 N N . SER A 1 96 ? 1.311 -2.445 -4.942 1.00 83.69 96 SER A N 1
ATOM 750 C CA . SER A 1 96 ? 1.015 -1.740 -6.191 1.00 83.69 96 SER A CA 1
ATOM 751 C C . SER A 1 96 ? 2.204 -0.902 -6.664 1.00 83.69 96 SER A C 1
ATOM 753 O O . SER A 1 96 ? 2.499 -0.884 -7.854 1.00 83.69 96 SER A O 1
ATOM 755 N N . PHE A 1 97 ? 2.941 -0.279 -5.740 1.00 80.69 97 PHE A N 1
ATOM 756 C CA . PHE A 1 97 ? 4.130 0.489 -6.086 1.00 80.69 97 PHE A CA 1
ATOM 757 C C . PHE A 1 97 ? 5.289 -0.402 -6.528 1.00 80.69 97 PHE A C 1
ATOM 759 O O . PHE A 1 97 ? 5.960 -0.055 -7.496 1.00 80.69 97 PHE A O 1
ATOM 766 N N . TYR A 1 98 ? 5.507 -1.548 -5.876 1.00 78.81 98 TYR A N 1
ATOM 767 C CA . TYR A 1 98 ? 6.529 -2.494 -6.332 1.00 78.81 98 TYR A CA 1
ATOM 768 C C . TYR A 1 98 ? 6.238 -3.017 -7.737 1.00 78.81 98 TYR A C 1
ATOM 770 O O . TYR A 1 98 ? 7.153 -3.071 -8.542 1.00 78.81 98 TYR A O 1
ATOM 778 N N . VAL A 1 99 ? 4.973 -3.291 -8.073 1.00 81.75 99 VAL A N 1
ATOM 779 C CA . VAL A 1 99 ? 4.588 -3.694 -9.438 1.00 81.75 99 VAL A CA 1
ATOM 780 C C . VAL A 1 99 ? 4.872 -2.594 -10.463 1.00 81.75 99 VAL A C 1
ATOM 782 O O . VAL A 1 99 ? 5.284 -2.888 -11.575 1.00 81.75 99 VAL A O 1
ATOM 785 N N . ILE A 1 100 ? 4.676 -1.321 -10.113 1.00 80.81 100 ILE A N 1
ATOM 786 C CA . ILE A 1 100 ? 4.993 -0.222 -11.038 1.00 80.81 100 ILE A CA 1
ATOM 787 C C . ILE A 1 100 ? 6.506 -0.101 -11.242 1.00 80.81 100 ILE A C 1
ATOM 789 O O . ILE A 1 100 ? 6.943 0.176 -12.354 1.00 80.81 100 ILE A O 1
ATOM 793 N N . LEU A 1 101 ? 7.300 -0.286 -10.183 1.00 78.50 101 LEU A N 1
ATOM 794 C CA . LEU A 1 101 ? 8.760 -0.304 -10.287 1.00 78.50 101 LEU A CA 1
ATOM 795 C C . LEU A 1 101 ? 9.234 -1.480 -11.151 1.00 78.50 101 LEU A C 1
ATOM 797 O O . LEU A 1 101 ? 10.079 -1.278 -12.015 1.00 78.50 101 LEU A O 1
ATOM 801 N N . ASP A 1 102 ? 8.661 -2.664 -10.949 1.00 80.19 102 ASP A N 1
ATOM 802 C CA . ASP A 1 102 ? 8.876 -3.871 -11.758 1.00 80.19 102 ASP A CA 1
ATOM 803 C C . ASP A 1 102 ? 8.599 -3.606 -13.246 1.00 80.19 102 ASP A C 1
ATOM 805 O O . ASP A 1 102 ? 9.487 -3.750 -14.081 1.00 80.19 102 ASP A O 1
ATOM 809 N N . ASP A 1 103 ? 7.426 -3.040 -13.561 1.00 84.50 103 ASP A N 1
ATOM 810 C CA . ASP A 1 103 ? 7.058 -2.656 -14.929 1.00 84.50 103 ASP A CA 1
ATOM 811 C C . ASP A 1 103 ? 8.092 -1.709 -15.578 1.00 84.50 103 ASP A C 1
ATOM 813 O O . ASP A 1 103 ? 8.330 -1.784 -16.784 1.00 84.50 103 ASP A O 1
ATOM 817 N N . ILE A 1 104 ? 8.692 -0.805 -14.791 1.00 81.56 104 ILE A N 1
ATOM 818 C CA . ILE A 1 104 ? 9.724 0.134 -15.253 1.00 81.56 104 ILE A CA 1
ATOM 819 C C . ILE A 1 104 ? 11.034 -0.595 -15.555 1.00 81.56 104 ILE A C 1
ATOM 821 O O . ILE A 1 104 ? 11.624 -0.340 -16.604 1.00 81.56 104 ILE A O 1
ATOM 825 N N . MET A 1 105 ? 11.503 -1.441 -14.632 1.00 77.94 105 MET A N 1
ATOM 826 C CA . MET A 1 105 ? 12.780 -2.152 -14.765 1.00 77.94 105 MET A CA 1
ATOM 827 C C . MET A 1 105 ? 12.752 -3.130 -15.940 1.00 77.94 105 MET A C 1
ATOM 829 O O . MET A 1 105 ? 13.721 -3.190 -16.693 1.00 77.94 105 MET A O 1
ATOM 833 N N . ASP A 1 106 ? 11.616 -3.796 -16.147 1.00 80.56 106 ASP A N 1
ATOM 834 C CA . ASP A 1 106 ? 11.442 -4.797 -17.204 1.00 80.56 106 ASP A CA 1
ATOM 835 C C . ASP A 1 106 ? 11.041 -4.192 -18.555 1.00 80.56 106 ASP A C 1
ATOM 837 O O . ASP A 1 106 ? 11.000 -4.881 -19.572 1.00 80.56 106 ASP A O 1
ATOM 841 N N . GLY A 1 107 ? 10.700 -2.900 -18.591 1.00 83.25 107 GLY A N 1
ATOM 842 C CA . GLY A 1 107 ? 10.193 -2.262 -19.804 1.00 83.25 107 GLY A CA 1
ATOM 843 C C . GLY A 1 107 ? 8.820 -2.786 -20.245 1.00 83.25 107 GLY A C 1
ATOM 844 O O . GLY A 1 107 ? 8.499 -2.724 -21.433 1.00 83.25 107 GLY A O 1
ATOM 845 N N . SER A 1 108 ? 8.010 -3.279 -19.304 1.00 85.62 108 SER A N 1
ATOM 846 C CA . SER A 1 108 ? 6.720 -3.922 -19.573 1.00 85.62 108 SER A CA 1
ATOM 847 C C . SER A 1 108 ? 5.736 -3.005 -20.312 1.00 85.62 108 SER A C 1
ATOM 849 O O . SER A 1 108 ? 5.601 -1.814 -20.022 1.00 85.62 108 SER A O 1
ATOM 851 N N . GLU A 1 109 ? 4.989 -3.568 -21.264 1.00 87.31 109 GLU A N 1
ATOM 852 C CA . GLU A 1 109 ? 4.003 -2.802 -22.038 1.00 87.31 109 GLU A CA 1
ATOM 853 C C . GLU A 1 109 ? 2.629 -2.742 -21.368 1.00 87.31 109 GLU A C 1
ATOM 855 O O . GLU A 1 109 ? 1.993 -1.683 -21.338 1.00 87.31 109 GLU A O 1
ATOM 860 N N . THR A 1 110 ? 2.160 -3.871 -20.826 1.00 86.06 110 THR A N 1
ATOM 861 C CA . THR A 1 110 ? 0.807 -3.995 -20.273 1.00 86.06 110 THR A CA 1
ATOM 862 C C . THR A 1 110 ? 0.776 -4.699 -18.919 1.00 86.06 110 THR A C 1
ATOM 864 O O . THR A 1 110 ? 1.512 -5.645 -18.654 1.00 86.06 110 THR A O 1
ATOM 867 N N . ARG A 1 111 ? -0.149 -4.261 -18.058 1.00 82.31 111 ARG A N 1
ATOM 868 C CA . ARG A 1 111 ? -0.441 -4.844 -16.748 1.00 82.31 111 ARG A CA 1
ATOM 869 C C . ARG A 1 111 ? -1.952 -4.892 -16.535 1.00 82.31 111 ARG A C 1
ATOM 871 O O . ARG A 1 111 ? -2.648 -3.890 -16.685 1.00 82.31 111 ARG A O 1
ATOM 878 N N . ARG A 1 112 ? -2.483 -6.071 -16.181 1.00 79.12 112 ARG A N 1
ATOM 879 C CA . ARG A 1 112 ? -3.935 -6.313 -15.987 1.00 79.12 112 ARG A CA 1
ATOM 880 C C . ARG A 1 112 ? -4.790 -5.845 -17.186 1.00 79.12 112 ARG A C 1
ATOM 882 O O . ARG A 1 112 ? -5.857 -5.266 -16.998 1.00 79.12 112 ARG A O 1
ATOM 889 N N . GLY A 1 113 ? -4.298 -6.063 -18.409 1.00 79.12 113 GLY A N 1
ATOM 890 C CA . GLY A 1 113 ? -4.987 -5.681 -19.649 1.00 79.12 113 GLY A CA 1
ATOM 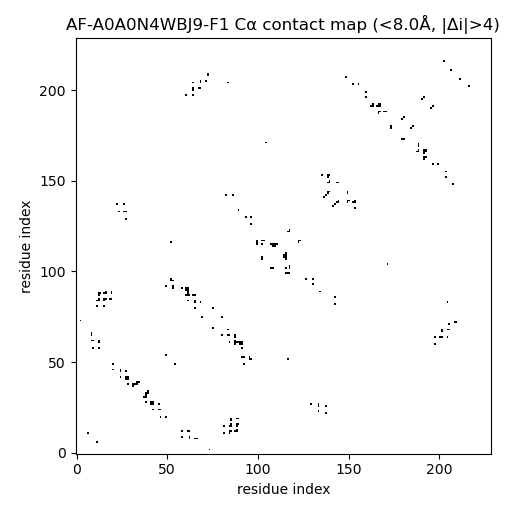891 C C . GLY A 1 113 ? -4.996 -4.177 -19.954 1.00 79.12 113 GLY A C 1
ATOM 892 O O . GLY A 1 113 ? -5.750 -3.743 -20.818 1.00 79.12 113 GLY A O 1
ATOM 893 N N . LYS A 1 114 ? -4.195 -3.368 -19.247 1.00 82.88 114 LYS A N 1
ATOM 894 C CA . LYS A 1 114 ? -4.048 -1.919 -19.468 1.00 82.88 114 LYS A CA 1
ATOM 895 C C . LYS A 1 114 ? -2.573 -1.561 -19.688 1.00 82.88 114 LYS A C 1
ATOM 897 O O . LYS A 1 114 ? -1.722 -2.298 -19.199 1.00 82.88 114 LYS A O 1
ATOM 902 N N . PRO A 1 115 ? -2.245 -0.448 -20.366 1.00 85.12 115 PRO A N 1
ATOM 903 C CA . PRO A 1 115 ? -0.865 0.026 -20.461 1.00 85.12 115 PRO A CA 1
ATOM 904 C C . PRO A 1 115 ? -0.224 0.218 -19.080 1.00 85.12 115 PRO A C 1
ATOM 906 O O . PRO A 1 115 ? -0.886 0.699 -18.153 1.00 85.12 115 PRO A O 1
ATOM 909 N N . CYS A 1 116 ? 1.052 -0.147 -18.941 1.00 84.69 116 CYS A N 1
ATOM 910 C CA . CYS A 1 116 ? 1.792 0.028 -17.692 1.00 84.69 116 CYS A CA 1
ATOM 911 C C . CYS A 1 116 ? 1.824 1.501 -17.264 1.00 84.69 116 CYS A C 1
ATOM 913 O O . CYS A 1 116 ? 2.018 2.410 -18.074 1.00 84.69 116 CYS A O 1
ATOM 915 N N . TRP A 1 117 ? 1.647 1.749 -15.963 1.00 81.06 117 TRP A N 1
ATOM 916 C CA . TRP A 1 117 ? 1.373 3.096 -15.451 1.00 81.06 117 TRP A CA 1
ATOM 917 C C . TRP A 1 117 ? 2.501 4.102 -15.731 1.00 81.06 117 TRP A C 1
ATOM 919 O O . TRP A 1 117 ? 2.241 5.285 -15.953 1.00 81.06 117 TRP A O 1
ATOM 929 N N . TYR A 1 118 ? 3.750 3.633 -15.781 1.00 77.25 118 TYR A N 1
ATOM 930 C CA . TYR A 1 118 ? 4.921 4.472 -16.043 1.00 77.25 118 TYR A CA 1
ATOM 931 C C . TYR A 1 118 ? 4.974 5.044 -17.471 1.00 77.25 118 TYR A C 1
ATOM 933 O O . TYR A 1 118 ? 5.696 6.009 -17.716 1.00 77.25 118 TYR A O 1
ATOM 941 N N . LYS A 1 119 ? 4.193 4.489 -18.410 1.00 79.38 119 LYS A N 1
ATOM 942 C CA . LYS A 1 119 ? 4.050 5.023 -19.773 1.00 79.38 119 LYS A CA 1
ATOM 943 C C . LYS A 1 119 ? 3.240 6.326 -19.801 1.00 79.38 119 LYS A C 1
ATOM 945 O O . LYS A 1 119 ? 3.251 7.031 -20.806 1.00 79.38 119 LYS A O 1
ATOM 950 N N . HIS A 1 120 ? 2.540 6.678 -18.718 1.00 75.94 120 HIS A N 1
ATOM 951 C CA . HIS A 1 120 ? 1.870 7.972 -18.611 1.00 75.94 120 HIS A CA 1
ATOM 952 C C . HIS A 1 120 ? 2.878 9.097 -18.310 1.00 75.94 120 HIS A C 1
ATOM 954 O O . HIS A 1 120 ? 3.688 8.960 -17.390 1.00 75.94 120 HIS A O 1
ATOM 960 N N . PRO A 1 121 ? 2.814 10.243 -19.009 1.00 68.00 121 PRO A N 1
ATOM 961 C CA . PRO A 1 121 ? 3.790 11.318 -18.850 1.00 68.00 121 PRO A CA 1
ATOM 962 C C . PRO A 1 121 ? 3.836 11.874 -17.415 1.00 68.00 121 PRO A C 1
ATOM 964 O O . PRO A 1 121 ? 2.804 12.143 -16.799 1.00 68.00 121 PRO A O 1
ATOM 967 N N . GLY A 1 122 ? 5.054 12.066 -16.889 1.00 64.75 122 GLY A N 1
ATOM 968 C CA . GLY A 1 122 ? 5.309 12.720 -15.596 1.00 64.75 122 GLY A CA 1
ATOM 969 C C . GLY A 1 122 ? 5.122 11.857 -14.336 1.00 64.75 122 GLY A C 1
ATOM 970 O O . GLY A 1 122 ? 5.050 12.409 -13.241 1.00 64.75 122 GLY A O 1
ATOM 971 N N . THR A 1 123 ? 5.030 10.527 -14.454 1.00 63.25 123 THR A N 1
ATOM 972 C CA . THR A 1 123 ? 4.696 9.623 -13.330 1.00 63.25 123 THR A CA 1
ATOM 973 C C . THR A 1 123 ? 5.899 9.123 -12.519 1.00 63.25 123 THR A C 1
ATOM 975 O O . THR A 1 123 ? 5.836 9.120 -11.291 1.00 63.25 123 THR A O 1
ATOM 978 N N . LEU A 1 124 ? 6.998 8.726 -13.171 1.00 60.38 124 LEU A N 1
ATOM 979 C CA . LEU A 1 124 ? 8.095 7.953 -12.559 1.00 60.38 124 LEU A CA 1
ATOM 980 C C . LEU A 1 124 ? 8.707 8.561 -11.284 1.00 60.38 124 LEU A C 1
ATOM 982 O O . LEU A 1 124 ? 8.739 7.914 -10.241 1.00 60.38 124 LEU A O 1
ATOM 986 N N . ARG A 1 125 ? 9.179 9.812 -11.345 1.00 57.25 125 ARG A N 1
ATOM 987 C CA . ARG A 1 125 ? 9.896 10.452 -10.220 1.00 57.25 125 ARG A CA 1
ATOM 988 C C . ARG A 1 125 ? 8.995 10.750 -9.019 1.00 57.25 125 ARG A C 1
ATOM 990 O O . ARG A 1 125 ? 9.464 10.844 -7.891 1.00 57.25 125 ARG A O 1
ATOM 997 N N . VAL A 1 126 ? 7.697 10.893 -9.268 1.00 61.03 126 VAL A N 1
ATOM 998 C CA . VAL A 1 126 ? 6.697 11.252 -8.260 1.00 61.03 126 VAL A CA 1
ATOM 999 C C . VAL A 1 126 ? 6.308 10.024 -7.425 1.00 61.03 126 VAL A C 1
ATOM 1001 O O . VAL A 1 126 ? 6.193 10.126 -6.207 1.00 61.03 126 VAL A O 1
ATOM 1004 N N . LEU A 1 127 ? 6.200 8.844 -8.048 1.00 65.31 127 LEU A N 1
ATOM 1005 C CA . LEU A 1 127 ? 5.859 7.579 -7.378 1.00 65.31 127 LEU A CA 1
ATOM 1006 C C . LEU A 1 127 ? 6.852 7.178 -6.276 1.00 65.31 127 LEU A C 1
ATOM 1008 O O . LEU A 1 127 ? 6.428 6.777 -5.190 1.00 65.31 127 LEU A O 1
ATOM 1012 N N . GLU A 1 128 ? 8.159 7.299 -6.527 1.00 60.78 128 GLU A N 1
ATOM 1013 C CA . GLU A 1 128 ? 9.181 6.881 -5.556 1.00 60.78 128 GLU A CA 1
ATOM 1014 C C . GLU A 1 128 ? 9.197 7.781 -4.307 1.00 60.78 128 GLU A C 1
ATOM 1016 O O . GLU A 1 128 ? 9.295 7.293 -3.174 1.00 60.78 128 GLU A O 1
ATOM 1021 N N . ALA A 1 129 ? 9.047 9.095 -4.506 1.00 60.28 129 ALA A N 1
ATOM 1022 C CA . ALA A 1 129 ? 8.969 10.068 -3.422 1.00 60.28 129 ALA A CA 1
ATOM 1023 C C . ALA A 1 129 ? 7.724 9.832 -2.553 1.00 60.28 129 ALA A C 1
ATOM 1025 O O . ALA A 1 129 ? 7.823 9.800 -1.326 1.00 60.28 129 ALA A O 1
ATOM 1026 N N . ILE A 1 130 ? 6.571 9.573 -3.175 1.00 65.94 130 ILE A N 1
ATOM 1027 C CA . ILE A 1 130 ? 5.311 9.329 -2.462 1.00 65.94 130 ILE A CA 1
ATOM 1028 C C . ILE A 1 130 ? 5.403 8.080 -1.589 1.00 65.94 130 ILE A C 1
ATOM 1030 O O . ILE A 1 130 ? 5.099 8.151 -0.401 1.00 65.94 130 ILE A O 1
ATOM 1034 N N . LEU A 1 131 ? 5.884 6.951 -2.122 1.00 64.38 131 LEU A N 1
ATOM 1035 C CA . LEU A 1 131 ? 5.963 5.700 -1.359 1.00 64.38 131 LEU A CA 1
ATOM 1036 C C . LEU A 1 131 ? 6.860 5.825 -0.114 1.00 64.38 131 LEU A C 1
ATOM 1038 O O . LEU A 1 131 ? 6.603 5.202 0.920 1.00 64.38 131 LEU A O 1
ATOM 1042 N N . ARG A 1 132 ? 7.949 6.599 -0.214 1.00 61.75 132 ARG A N 1
ATOM 1043 C CA . ARG A 1 132 ? 8.944 6.739 0.858 1.00 61.75 132 ARG A CA 1
ATOM 1044 C C . ARG A 1 132 ? 8.395 7.488 2.073 1.00 61.75 132 ARG A C 1
ATOM 1046 O O . ARG A 1 132 ? 8.677 7.064 3.191 1.00 61.75 132 ARG A O 1
ATOM 1053 N N . PHE A 1 133 ? 7.629 8.555 1.861 1.00 66.69 133 PHE A N 1
ATOM 1054 C CA . PHE A 1 133 ? 7.084 9.371 2.951 1.00 66.69 133 PHE A CA 1
ATOM 1055 C C . PHE A 1 133 ? 5.724 8.864 3.434 1.00 66.69 133 PHE A C 1
ATOM 1057 O O . PHE A 1 133 ? 5.486 8.790 4.638 1.00 66.69 133 PHE A O 1
ATOM 1064 N N . PHE A 1 134 ? 4.878 8.415 2.505 1.00 76.88 134 PHE A N 1
ATOM 1065 C CA . PHE A 1 134 ? 3.481 8.116 2.785 1.00 76.88 134 PHE A CA 1
ATOM 1066 C C . PHE A 1 134 ? 3.284 7.020 3.836 1.00 76.88 134 PHE A C 1
ATOM 1068 O O . PHE A 1 134 ? 2.582 7.232 4.815 1.00 76.88 134 PHE A O 1
ATOM 1075 N N . ILE A 1 135 ? 3.923 5.857 3.674 1.00 76.12 135 ILE A N 1
ATOM 1076 C CA . ILE A 1 135 ? 3.668 4.703 4.557 1.00 76.12 135 ILE A CA 1
ATOM 1077 C C . ILE A 1 135 ? 4.141 4.970 5.984 1.00 76.12 135 ILE A C 1
ATOM 1079 O O . ILE A 1 135 ? 3.471 4.579 6.935 1.00 76.12 135 ILE A O 1
ATOM 1083 N N . ARG A 1 136 ? 5.277 5.658 6.147 1.00 76.00 136 ARG A N 1
ATOM 1084 C CA . ARG A 1 136 ? 5.772 6.009 7.479 1.00 76.00 136 ARG A CA 1
ATOM 1085 C C . ARG A 1 136 ? 4.812 6.971 8.166 1.00 76.00 136 ARG A C 1
ATOM 1087 O O . ARG A 1 136 ? 4.412 6.687 9.287 1.00 76.00 136 ARG A O 1
ATOM 1094 N N . ASP A 1 137 ? 4.435 8.059 7.494 1.00 79.50 137 ASP A N 1
ATOM 1095 C CA . ASP A 1 137 ? 3.525 9.048 8.074 1.00 79.50 137 ASP A CA 1
ATOM 1096 C C . ASP A 1 137 ? 2.137 8.446 8.347 1.00 79.50 137 ASP A C 1
ATOM 1098 O O . ASP A 1 137 ? 1.571 8.698 9.406 1.00 79.50 137 ASP A O 1
ATOM 1102 N N . TYR A 1 138 ? 1.638 7.564 7.477 1.00 82.12 138 TYR A N 1
ATOM 1103 C CA . TYR A 1 138 ? 0.388 6.832 7.694 1.00 82.12 138 TYR A CA 1
ATOM 1104 C C . TYR A 1 138 ? 0.430 5.980 8.966 1.00 82.12 138 TYR A C 1
ATOM 1106 O O . TYR A 1 138 ? -0.462 6.044 9.809 1.00 82.12 138 TYR A O 1
ATOM 1114 N N . LEU A 1 139 ? 1.482 5.176 9.134 1.00 74.38 139 LEU A N 1
ATOM 1115 C CA . LEU A 1 139 ? 1.608 4.310 10.302 1.00 74.38 139 LEU A CA 1
ATOM 1116 C C . LEU A 1 139 ? 1.816 5.126 11.583 1.00 74.38 139 LEU A C 1
ATOM 1118 O O . LEU A 1 139 ? 1.169 4.843 12.590 1.00 74.38 139 LEU A O 1
ATOM 1122 N N . SER A 1 140 ? 2.689 6.138 11.547 1.00 74.25 140 SER A N 1
ATOM 1123 C CA . SER A 1 140 ? 3.098 6.883 12.740 1.00 74.25 140 SER A CA 1
ATOM 1124 C C . SER A 1 140 ? 2.158 8.003 13.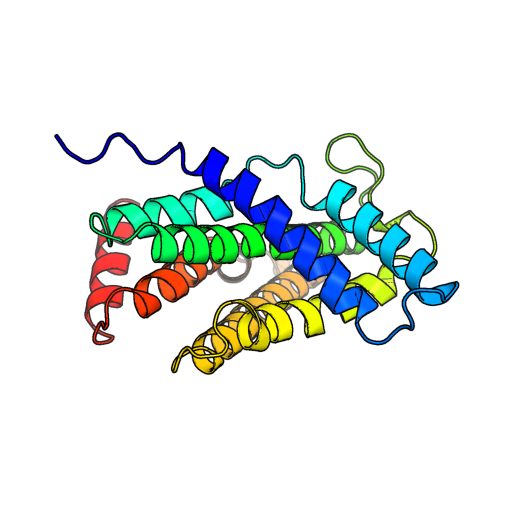163 1.00 74.25 140 SER A C 1
ATOM 1126 O O . SER A 1 140 ? 2.206 8.395 14.322 1.00 74.25 140 SER A O 1
ATOM 1128 N N . ARG A 1 141 ? 1.350 8.559 12.255 1.00 75.62 141 ARG A N 1
ATOM 1129 C CA . ARG A 1 141 ? 0.481 9.712 12.555 1.00 75.62 141 ARG A CA 1
ATOM 1130 C C . ARG A 1 141 ? -1.001 9.376 12.553 1.00 75.62 141 ARG A C 1
ATOM 1132 O O . ARG A 1 141 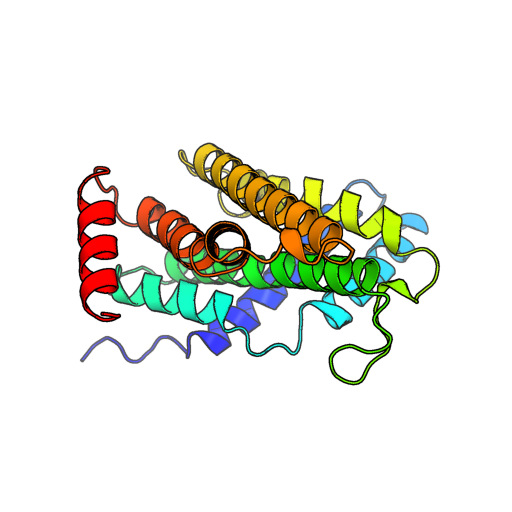? -1.753 10.034 13.258 1.00 75.62 141 ARG A O 1
ATOM 1139 N N . GLU A 1 142 ? -1.405 8.353 11.805 1.00 80.06 142 GLU A N 1
ATOM 1140 C CA . GLU A 1 142 ? -2.820 8.033 11.616 1.00 80.06 142 GLU A CA 1
ATOM 1141 C C . GLU A 1 142 ? -3.201 6.751 12.357 1.00 80.06 142 GLU A C 1
ATOM 1143 O O . GLU A 1 142 ? -3.964 6.781 13.320 1.00 80.06 142 GLU A O 1
ATOM 1148 N N . LEU A 1 143 ? -2.651 5.610 11.932 1.00 78.19 143 LEU A N 1
ATOM 1149 C CA . LEU A 1 143 ? -3.174 4.308 12.348 1.00 78.19 143 LEU A CA 1
ATOM 1150 C C . LEU A 1 143 ? -2.711 3.886 13.749 1.00 78.19 143 LEU A C 1
ATOM 1152 O O . LEU A 1 143 ? -3.463 3.261 14.495 1.00 78.19 143 LEU A O 1
ATOM 1156 N N . TYR A 1 144 ? -1.471 4.226 14.108 1.00 79.69 144 TYR A N 1
ATOM 1157 C CA . TYR A 1 144 ? -0.830 3.778 15.345 1.00 79.69 144 TYR A CA 1
ATOM 1158 C C . TYR A 1 144 ? -0.147 4.915 16.115 1.00 79.69 144 TYR A C 1
ATOM 1160 O O . TYR A 1 144 ? 0.786 4.659 16.871 1.00 79.69 144 TYR A O 1
ATOM 1168 N N . ALA A 1 145 ? -0.610 6.159 15.964 1.00 78.75 145 ALA A N 1
ATOM 1169 C CA . ALA A 1 145 ? 0.027 7.336 16.569 1.00 78.75 145 ALA A CA 1
ATOM 1170 C C . ALA A 1 145 ? 0.220 7.239 18.090 1.00 78.75 145 ALA A C 1
ATOM 1172 O O . ALA A 1 145 ? 1.258 7.628 18.614 1.00 78.75 145 ALA A O 1
ATOM 1173 N N . ALA A 1 146 ? -0.759 6.670 18.796 1.00 78.56 146 ALA A N 1
ATOM 1174 C CA . ALA A 1 146 ? -0.696 6.462 20.242 1.00 78.56 146 ALA A CA 1
ATOM 1175 C C . ALA A 1 146 ? -0.084 5.104 20.643 1.00 78.56 146 ALA A C 1
ATOM 1177 O O . ALA A 1 146 ? -0.032 4.776 21.827 1.00 78.56 146 ALA A O 1
ATOM 1178 N N . HIS A 1 147 ? 0.338 4.273 19.682 1.00 76.94 147 HIS A N 1
ATOM 1179 C CA . HIS A 1 147 ? 0.794 2.922 19.979 1.00 76.94 147 HIS A CA 1
ATOM 1180 C C . HIS A 1 147 ? 2.291 2.897 20.329 1.00 76.94 147 HIS A C 1
ATOM 1182 O O . HIS A 1 147 ? 3.120 3.287 19.503 1.00 76.94 147 HIS A O 1
ATOM 1188 N N . PRO A 1 148 ? 2.694 2.328 21.481 1.00 76.81 148 PRO A N 1
ATOM 1189 C CA . PRO A 1 148 ? 4.086 2.359 21.950 1.00 76.81 148 PRO A CA 1
ATOM 1190 C C . PRO A 1 148 ? 5.077 1.607 21.044 1.00 76.81 148 PRO A C 1
ATOM 1192 O O . PRO A 1 148 ? 6.288 1.738 21.190 1.00 76.81 148 PRO A O 1
ATOM 1195 N N . GLN A 1 149 ? 4.585 0.785 20.114 1.00 72.50 149 GLN A N 1
ATOM 1196 C CA . GLN A 1 149 ? 5.412 -0.006 19.195 1.00 72.50 149 GLN A CA 1
ATOM 1197 C C . GLN A 1 149 ? 5.462 0.553 17.765 1.00 72.50 149 GLN A C 1
ATOM 1199 O O . GLN A 1 149 ? 6.007 -0.105 16.876 1.00 72.50 149 GLN A O 1
ATOM 1204 N N . VAL A 1 150 ? 4.912 1.744 17.519 1.00 77.06 150 VAL A N 1
ATOM 1205 C CA . VAL A 1 150 ? 4.824 2.311 16.166 1.00 77.06 150 VAL A CA 1
ATOM 1206 C C . VAL A 1 150 ? 6.191 2.494 15.496 1.00 77.06 150 VAL A C 1
ATOM 1208 O O . VAL A 1 150 ? 6.348 2.203 14.308 1.00 77.06 150 VAL A O 1
ATOM 1211 N N . ASP A 1 151 ? 7.226 2.833 16.265 1.00 78.81 151 ASP A N 1
ATOM 1212 C CA . ASP A 1 151 ? 8.595 2.940 15.750 1.00 78.81 151 ASP A CA 1
ATOM 1213 C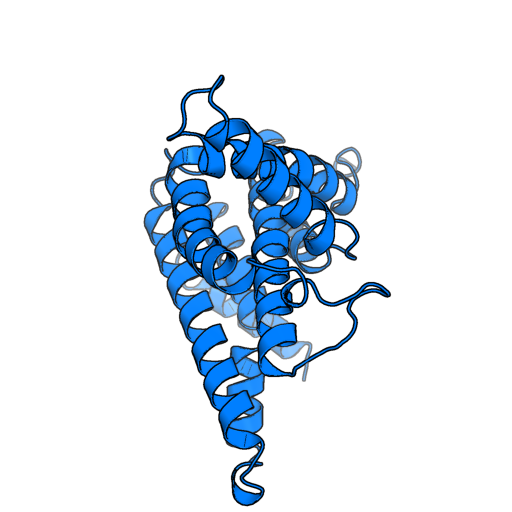 C . ASP A 1 151 ? 9.169 1.589 15.323 1.00 78.81 151 ASP A C 1
ATOM 1215 O O . ASP A 1 151 ? 9.863 1.492 14.306 1.00 78.81 151 ASP A O 1
ATOM 1219 N N . ARG A 1 152 ? 8.849 0.513 16.056 1.00 75.12 152 ARG A N 1
ATOM 1220 C CA . ARG A 1 152 ? 9.254 -0.851 15.680 1.00 75.12 152 ARG A CA 1
ATOM 1221 C C . ARG A 1 152 ? 8.569 -1.285 14.392 1.00 75.12 152 ARG A C 1
ATOM 1223 O O . ARG A 1 152 ? 9.207 -1.932 13.558 1.00 75.12 152 ARG A O 1
ATOM 1230 N N . LEU A 1 153 ? 7.306 -0.899 14.211 1.00 72.81 153 LEU A N 1
ATOM 1231 C CA . LEU A 1 153 ? 6.547 -1.148 12.991 1.00 72.81 153 LEU A CA 1
ATOM 1232 C C . LEU A 1 153 ? 7.187 -0.432 11.793 1.00 72.81 153 LEU A C 1
ATOM 1234 O O . LEU A 1 153 ? 7.501 -1.066 10.784 1.00 72.81 153 LEU A O 1
ATOM 1238 N N . CYS A 1 154 ? 7.478 0.862 11.939 1.00 78.25 154 CYS A N 1
ATOM 1239 C CA . CYS A 1 154 ? 8.132 1.663 10.905 1.00 78.25 154 CYS A CA 1
ATOM 1240 C C . CYS A 1 154 ? 9.533 1.136 10.561 1.00 78.25 154 CYS A C 1
ATOM 1242 O O . CYS A 1 154 ? 9.866 0.981 9.386 1.00 78.25 154 CYS A O 1
ATOM 1244 N N . SER A 1 155 ? 10.342 0.814 11.575 1.00 77.25 155 SER A N 1
ATOM 1245 C CA . SER A 1 155 ? 11.708 0.293 11.402 1.00 77.25 155 SER A CA 1
ATOM 1246 C C . SER A 1 155 ? 11.711 -1.042 10.672 1.00 77.25 155 SER A C 1
ATOM 1248 O O . SER A 1 155 ? 12.509 -1.289 9.769 1.00 77.25 155 SER A O 1
ATOM 1250 N N . SER A 1 156 ? 10.774 -1.910 11.040 1.00 72.88 156 SER A N 1
ATOM 1251 C CA . SER A 1 156 ? 10.614 -3.186 10.371 1.00 72.88 156 SER A CA 1
ATOM 1252 C C . SER A 1 156 ? 10.229 -2.951 8.900 1.00 72.88 156 SER A C 1
ATOM 1254 O O . SER A 1 156 ? 10.788 -3.616 8.031 1.00 72.88 156 SER A O 1
ATOM 1256 N N . TYR A 1 157 ? 9.311 -2.014 8.600 1.00 75.69 157 TYR A N 1
ATOM 1257 C CA . TYR A 1 157 ? 8.872 -1.735 7.222 1.00 75.69 157 TYR A CA 1
ATOM 1258 C C . TYR A 1 157 ? 10.037 -1.272 6.357 1.00 75.69 157 TYR A C 1
ATOM 1260 O O . TYR A 1 157 ? 10.237 -1.764 5.247 1.00 75.69 157 TYR A O 1
ATOM 1268 N N . GLN A 1 158 ? 10.873 -0.396 6.907 1.00 77.19 158 GLN A N 1
ATOM 1269 C CA . GLN A 1 158 ? 12.100 0.036 6.251 1.00 77.19 158 GLN A CA 1
ATOM 1270 C C . GLN A 1 158 ? 13.059 -1.132 5.994 1.00 77.19 158 GLN A C 1
ATOM 1272 O O . GLN A 1 158 ? 13.658 -1.196 4.921 1.00 77.19 158 GLN A O 1
ATOM 1277 N N . LYS A 1 159 ? 13.179 -2.077 6.936 1.00 75.38 159 LYS A N 1
ATOM 1278 C CA . LYS A 1 159 ? 13.988 -3.289 6.747 1.00 75.38 159 LYS A CA 1
ATOM 1279 C C . LYS A 1 159 ? 13.440 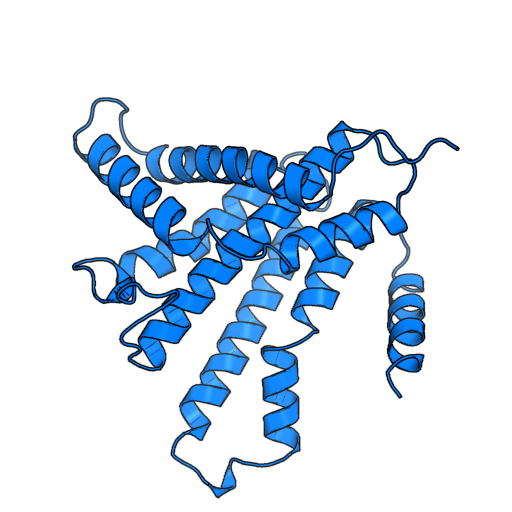-4.166 5.618 1.00 75.38 159 LYS A C 1
ATOM 1281 O O . LYS A 1 159 ? 14.230 -4.580 4.776 1.00 75.38 159 LYS A O 1
ATOM 1286 N N . SER A 1 160 ? 12.125 -4.402 5.568 1.00 74.31 160 SER A N 1
ATOM 1287 C CA . SER A 1 160 ? 11.484 -5.162 4.479 1.00 74.31 160 SER A CA 1
ATOM 1288 C C . SER A 1 160 ? 11.755 -4.501 3.135 1.00 74.31 160 SER A C 1
ATOM 1290 O O . SER A 1 160 ? 12.333 -5.118 2.250 1.00 74.31 160 SER A O 1
ATOM 1292 N N . LYS A 1 161 ? 11.470 -3.197 3.035 1.00 76.56 161 LYS A N 1
ATOM 1293 C CA . LYS A 1 161 ? 11.731 -2.405 1.831 1.00 76.56 161 LYS A CA 1
ATOM 1294 C C . LYS A 1 161 ? 13.186 -2.501 1.379 1.00 76.56 161 LYS A C 1
ATOM 1296 O O . LYS A 1 161 ? 13.447 -2.663 0.193 1.00 76.56 161 LYS A O 1
ATOM 1301 N N . ARG A 1 162 ? 14.142 -2.409 2.307 1.00 75.38 162 ARG A N 1
ATOM 1302 C CA . ARG A 1 162 ? 15.567 -2.554 1.987 1.00 75.38 162 ARG A CA 1
ATOM 1303 C C . ARG A 1 162 ? 15.869 -3.933 1.400 1.00 75.38 162 ARG A C 1
ATOM 1305 O O . ARG A 1 162 ? 16.578 -3.997 0.405 1.00 75.38 162 ARG A O 1
ATOM 1312 N N . MET A 1 163 ? 15.344 -5.005 1.992 1.00 72.94 163 MET A N 1
ATOM 1313 C CA . MET A 1 163 ? 15.557 -6.365 1.487 1.00 72.94 163 MET A CA 1
ATOM 1314 C C . MET A 1 163 ? 14.958 -6.555 0.093 1.00 72.94 163 MET A C 1
ATOM 1316 O O . MET A 1 163 ? 15.647 -7.082 -0.773 1.00 72.94 163 MET A O 1
ATOM 1320 N N . THR A 1 164 ? 13.742 -6.062 -0.152 1.00 75.81 164 THR A N 1
ATOM 1321 C CA . THR A 1 164 ? 13.101 -6.118 -1.475 1.00 75.81 164 THR A CA 1
ATOM 1322 C C . THR A 1 164 ? 13.922 -5.379 -2.529 1.00 75.81 164 THR A C 1
ATOM 1324 O O . THR A 1 164 ? 14.187 -5.920 -3.595 1.00 75.81 164 THR A O 1
ATOM 1327 N N . LEU A 1 165 ? 14.381 -4.159 -2.224 1.00 76.25 165 LEU A N 1
ATOM 1328 C CA . LEU A 1 165 ? 15.191 -3.369 -3.156 1.00 76.25 165 LEU A CA 1
ATOM 1329 C C . LEU A 1 165 ? 16.549 -4.023 -3.448 1.00 76.25 165 LEU A C 1
ATOM 1331 O O . LEU A 1 165 ? 17.015 -3.970 -4.581 1.00 76.25 165 LEU A O 1
ATOM 1335 N N . LEU A 1 166 ? 17.177 -4.650 -2.448 1.00 77.31 166 LEU A N 1
ATOM 1336 C CA . LEU A 1 166 ? 18.415 -5.408 -2.647 1.00 77.31 166 LEU A CA 1
ATOM 1337 C C . LEU A 1 166 ? 18.181 -6.675 -3.479 1.00 77.31 166 LEU A C 1
ATOM 1339 O O . LEU A 1 166 ? 18.989 -6.971 -4.352 1.00 77.31 166 LEU A O 1
ATOM 1343 N N . GLY A 1 167 ? 17.076 -7.388 -3.247 1.00 77.69 167 GLY A N 1
ATOM 1344 C CA . GLY A 1 167 ? 16.675 -8.534 -4.065 1.00 77.69 167 GLY A CA 1
ATOM 1345 C C . GLY A 1 167 ? 16.480 -8.154 -5.526 1.00 77.69 167 GLY A C 1
ATOM 1346 O O . GLY A 1 167 ? 17.036 -8.790 -6.413 1.00 77.69 167 GLY A O 1
ATOM 1347 N N . GLN A 1 168 ? 15.782 -7.046 -5.764 1.00 75.25 168 GLN A N 1
ATOM 1348 C CA . GLN A 1 168 ? 15.560 -6.516 -7.104 1.00 75.25 168 GLN A CA 1
ATOM 1349 C C . GLN A 1 168 ? 16.853 -6.056 -7.793 1.00 75.25 168 GLN A C 1
ATOM 1351 O O . GLN A 1 168 ? 17.033 -6.244 -8.996 1.00 75.25 168 GLN A O 1
ATOM 1356 N N . LEU A 1 169 ? 17.779 -5.456 -7.038 1.00 79.19 169 LEU A N 1
ATOM 1357 C CA . LEU A 1 169 ? 19.101 -5.102 -7.553 1.00 79.19 169 LEU A CA 1
ATOM 1358 C C . LEU A 1 169 ? 19.863 -6.352 -8.013 1.00 79.19 169 LEU A C 1
ATOM 1360 O O . LEU A 1 169 ? 20.478 -6.342 -9.077 1.00 79.19 169 LEU A O 1
ATOM 1364 N N . LEU A 1 170 ? 19.822 -7.428 -7.224 1.00 75.56 170 LEU A N 1
ATOM 1365 C CA . LEU A 1 170 ? 20.460 -8.692 -7.589 1.00 75.56 170 LEU A CA 1
ATOM 1366 C C . LEU A 1 170 ? 19.817 -9.317 -8.829 1.00 75.56 170 LEU A C 1
ATOM 1368 O O . LEU A 1 170 ? 20.545 -9.829 -9.677 1.00 75.56 170 LEU A O 1
ATOM 1372 N N . ASP A 1 171 ? 18.495 -9.242 -8.950 1.00 74.44 171 ASP A N 1
ATOM 1373 C CA . ASP A 1 171 ? 17.734 -9.768 -10.086 1.00 74.44 171 ASP A CA 1
ATOM 1374 C C . ASP A 1 171 ? 18.122 -9.075 -11.394 1.00 74.44 171 ASP A C 1
ATOM 1376 O O . ASP A 1 171 ? 18.679 -9.689 -12.305 1.00 74.44 171 ASP A O 1
ATOM 1380 N N . THR A 1 172 ? 17.994 -7.748 -11.417 1.00 75.06 172 THR A N 1
ATOM 1381 C CA . THR A 1 172 ? 18.353 -6.910 -12.572 1.00 75.06 172 THR A CA 1
ATOM 1382 C C . THR A 1 172 ? 19.830 -7.017 -12.961 1.00 75.06 172 THR A C 1
ATOM 1384 O O . THR A 1 172 ? 20.168 -6.906 -14.140 1.00 75.06 172 THR A O 1
ATOM 1387 N N . SER A 1 173 ? 20.719 -7.290 -12.001 1.00 76.44 173 SER A N 1
ATOM 1388 C CA . SER A 1 173 ? 22.152 -7.491 -12.261 1.00 76.44 173 SER A CA 1
ATOM 1389 C C . SER A 1 173 ? 22.486 -8.877 -12.827 1.00 76.44 173 SER A C 1
ATOM 1391 O O . SER A 1 173 ? 23.545 -9.041 -13.425 1.00 76.44 173 SER A O 1
ATOM 1393 N N . SER A 1 174 ? 21.621 -9.881 -12.641 1.00 70.06 174 SER A N 1
ATOM 1394 C CA . SER A 1 174 ? 21.868 -11.263 -13.098 1.00 70.06 174 SER A CA 1
ATOM 1395 C C . SER A 1 174 ? 21.503 -11.486 -14.570 1.00 70.06 174 SER A C 1
ATOM 1397 O O . SER A 1 174 ? 21.937 -12.461 -15.167 1.00 70.06 174 SER A O 1
ATOM 1399 N N . VAL A 1 175 ? 20.756 -10.563 -15.188 1.00 67.50 175 VAL A N 1
ATOM 1400 C CA . VAL A 1 175 ? 20.214 -10.701 -16.557 1.00 67.50 175 VAL A CA 1
ATOM 1401 C C . VAL A 1 175 ? 21.296 -10.913 -17.630 1.00 67.50 175 VAL A C 1
ATOM 1403 O O . VAL A 1 175 ? 21.002 -11.424 -18.708 1.00 67.50 175 VAL A O 1
ATOM 1406 N N . ARG A 1 176 ? 22.549 -10.523 -17.368 1.00 65.94 176 ARG A N 1
ATOM 1407 C CA . ARG A 1 176 ? 23.646 -10.550 -18.355 1.00 65.94 176 ARG A CA 1
ATOM 1408 C C . ARG A 1 176 ? 24.775 -11.529 -18.032 1.00 65.94 176 ARG A C 1
ATOM 1410 O O . ARG A 1 176 ? 25.755 -11.552 -18.768 1.00 65.94 176 ARG A O 1
ATOM 1417 N N . ASP A 1 177 ? 24.650 -12.304 -16.960 1.00 73.62 177 ASP A N 1
ATOM 1418 C CA . ASP A 1 177 ? 25.705 -13.193 -16.477 1.00 73.62 177 ASP A CA 1
ATOM 1419 C C . ASP A 1 177 ? 25.134 -14.601 -16.268 1.00 73.62 177 ASP A C 1
ATOM 1421 O O . ASP A 1 177 ? 24.383 -14.849 -15.329 1.00 73.62 177 ASP A O 1
ATOM 1425 N N . ILE A 1 178 ? 25.440 -15.523 -17.184 1.00 68.81 178 ILE A N 1
ATOM 1426 C CA . ILE A 1 178 ? 24.936 -16.905 -17.126 1.00 68.81 178 ILE A CA 1
ATOM 1427 C C . ILE A 1 178 ? 25.536 -17.642 -15.920 1.00 68.81 178 ILE A C 1
ATOM 1429 O O . ILE A 1 178 ? 24.845 -18.431 -15.276 1.00 68.81 178 ILE A O 1
ATOM 1433 N N . ASP A 1 179 ? 26.776 -17.319 -15.551 1.00 76.25 179 ASP A N 1
ATOM 1434 C CA . ASP A 1 179 ? 27.469 -17.933 -14.417 1.00 76.25 179 ASP A CA 1
ATOM 1435 C C . ASP A 1 179 ? 26.927 -17.420 -13.071 1.00 76.25 179 ASP A C 1
ATOM 1437 O O . ASP A 1 179 ? 27.108 -18.052 -12.026 1.00 76.25 179 ASP A O 1
ATOM 1441 N N . ALA A 1 180 ? 26.178 -16.311 -13.084 1.00 66.94 180 ALA A N 1
ATOM 1442 C CA . ALA A 1 180 ? 25.439 -15.828 -11.926 1.00 66.94 180 ALA A CA 1
ATOM 1443 C C . ALA A 1 180 ? 24.218 -16.694 -11.567 1.00 66.94 180 ALA A C 1
ATOM 1445 O O . ALA A 1 180 ? 23.715 -16.561 -10.449 1.00 66.94 180 ALA A O 1
ATOM 1446 N N . PHE A 1 181 ? 23.735 -17.582 -12.445 1.00 67.31 181 PHE A N 1
ATOM 1447 C CA . PHE A 1 181 ? 22.584 -18.453 -12.170 1.00 67.31 181 PHE A CA 1
ATOM 1448 C C . PHE A 1 181 ? 22.961 -19.651 -11.286 1.00 67.31 181 PHE A C 1
ATOM 1450 O O . PHE A 1 181 ? 22.881 -20.811 -11.684 1.00 67.31 181 PHE A O 1
ATOM 1457 N N . THR A 1 182 ? 23.351 -19.372 -10.043 1.00 76.31 182 THR A N 1
ATOM 1458 C CA . THR A 1 182 ? 23.582 -20.397 -9.022 1.00 76.31 182 THR A CA 1
ATOM 1459 C C . THR A 1 182 ? 22.342 -20.601 -8.156 1.00 76.31 182 THR A C 1
ATOM 1461 O O . THR A 1 182 ? 21.561 -19.674 -7.917 1.00 76.31 182 THR A O 1
ATOM 1464 N N . TRP A 1 183 ? 22.177 -21.817 -7.628 1.00 74.19 183 TRP A N 1
ATOM 1465 C CA . TRP A 1 183 ? 21.109 -22.128 -6.675 1.00 74.19 183 TRP A CA 1
ATOM 1466 C C . TRP A 1 183 ? 21.143 -21.209 -5.452 1.00 74.19 183 TRP A C 1
ATOM 1468 O O . TRP A 1 183 ? 20.098 -20.715 -5.043 1.00 74.19 183 TRP A O 1
ATOM 1478 N N . ASP A 1 184 ? 22.325 -20.894 -4.921 1.00 73.88 184 ASP A N 1
ATOM 1479 C CA . ASP A 1 184 ? 22.468 -20.007 -3.761 1.00 73.88 184 ASP A CA 1
ATOM 1480 C C . ASP A 1 184 ? 21.977 -18.582 -4.045 1.00 73.88 184 ASP A C 1
ATOM 1482 O O . ASP A 1 184 ? 21.335 -17.944 -3.199 1.00 73.88 184 ASP A O 1
ATOM 1486 N N . ARG A 1 185 ? 22.232 -18.075 -5.257 1.00 67.75 185 ARG A N 1
ATOM 1487 C CA . ARG A 1 185 ? 21.774 -16.747 -5.673 1.00 67.75 185 ARG A CA 1
ATOM 1488 C C . ARG A 1 185 ? 20.276 -16.740 -5.944 1.00 67.75 185 ARG A C 1
ATOM 1490 O O . ARG A 1 185 ? 19.603 -15.813 -5.500 1.00 67.75 185 ARG A O 1
ATOM 1497 N N . LEU A 1 186 ? 19.744 -17.787 -6.576 1.00 64.25 186 LEU A N 1
ATOM 1498 C CA . LEU A 1 186 ? 18.304 -17.962 -6.779 1.00 64.25 186 LEU A CA 1
ATOM 1499 C C . LEU A 1 186 ? 17.559 -18.076 -5.443 1.00 64.25 186 LEU A C 1
ATOM 1501 O O . LEU A 1 186 ? 16.522 -17.450 -5.260 1.00 64.25 186 LEU A O 1
ATOM 1505 N N . VAL A 1 187 ? 18.118 -18.797 -4.471 1.00 64.31 187 VAL A N 1
ATOM 1506 C CA . VAL A 1 187 ? 17.586 -18.897 -3.108 1.00 64.31 187 VAL A CA 1
ATOM 1507 C C . VAL A 1 187 ? 17.623 -17.533 -2.417 1.00 64.31 187 VAL A C 1
ATOM 1509 O O . VAL A 1 187 ? 16.613 -17.101 -1.870 1.00 64.31 187 VAL A O 1
ATOM 1512 N N . THR A 1 188 ? 18.735 -16.800 -2.493 1.00 66.69 188 THR A N 1
ATOM 1513 C CA . THR A 1 188 ? 18.856 -15.441 -1.927 1.00 66.69 188 THR A CA 1
ATOM 1514 C C . THR A 1 188 ? 17.864 -14.460 -2.566 1.00 66.69 188 THR A C 1
ATOM 1516 O O . THR A 1 188 ? 17.228 -13.657 -1.873 1.00 66.69 188 THR A O 1
ATOM 1519 N N . PHE A 1 189 ? 17.681 -14.552 -3.883 1.00 62.62 189 PHE A N 1
ATOM 1520 C CA . PHE A 1 189 ? 16.671 -13.810 -4.629 1.00 62.62 189 PHE A CA 1
ATOM 1521 C C . PHE A 1 189 ? 15.259 -14.183 -4.165 1.00 62.62 189 PHE A C 1
ATOM 1523 O O . PHE A 1 189 ? 14.523 -13.323 -3.692 1.00 62.62 189 PHE A O 1
ATOM 1530 N N . CYS A 1 190 ? 14.896 -15.464 -4.181 1.00 59.84 190 CYS A N 1
ATOM 1531 C CA . CYS A 1 190 ? 13.596 -15.925 -3.708 1.00 59.84 190 CYS A CA 1
ATOM 1532 C C . CYS A 1 190 ? 13.358 -15.561 -2.239 1.00 59.84 190 CYS A C 1
ATOM 1534 O O . CYS A 1 190 ? 12.234 -15.251 -1.880 1.00 59.84 190 CYS A O 1
ATOM 1536 N N . PHE A 1 191 ? 14.362 -15.519 -1.367 1.00 56.59 191 PHE A N 1
ATOM 1537 C CA . PHE A 1 191 ? 14.174 -15.052 0.011 1.00 56.59 191 PHE A CA 1
ATOM 1538 C C . PHE A 1 191 ? 13.955 -13.541 0.119 1.00 56.59 191 PHE A C 1
ATOM 1540 O O . PHE A 1 191 ? 13.340 -13.086 1.086 1.00 56.59 191 PHE A O 1
ATOM 1547 N N . SER A 1 192 ? 14.441 -12.762 -0.845 1.00 55.44 192 SER A N 1
ATOM 1548 C CA . SER A 1 192 ? 14.227 -11.313 -0.911 1.00 55.44 192 SER A CA 1
ATOM 1549 C C . SER A 1 192 ? 12.946 -10.923 -1.665 1.00 55.44 192 SER A C 1
ATOM 1551 O O . SER A 1 192 ? 12.421 -9.837 -1.411 1.00 55.44 192 SER A O 1
ATOM 1553 N N . THR A 1 193 ? 12.390 -11.814 -2.499 1.00 54.59 193 THR A N 1
ATOM 1554 C CA . THR A 1 193 ? 11.141 -11.611 -3.264 1.00 54.59 193 THR A CA 1
ATOM 1555 C C . THR A 1 193 ? 9.941 -12.461 -2.806 1.00 54.59 193 THR A C 1
ATOM 1557 O O . THR A 1 193 ? 8.796 -12.097 -3.081 1.00 54.59 193 THR A O 1
ATOM 1560 N N . SER A 1 194 ? 10.147 -13.553 -2.061 1.00 52.09 194 SER A N 1
ATOM 1561 C CA . SER A 1 194 ? 9.119 -14.517 -1.618 1.00 52.09 194 SER A CA 1
ATOM 1562 C C . SER A 1 194 ? 9.081 -14.699 -0.094 1.00 52.09 194 SER A C 1
ATOM 1564 O O . SER A 1 194 ? 10.093 -14.514 0.574 1.00 52.09 194 SER A O 1
ATOM 1566 N N . TRP A 1 195 ? 7.899 -15.088 0.421 1.00 45.06 195 TRP A N 1
ATOM 1567 C CA . TRP A 1 195 ? 7.528 -15.613 1.758 1.00 45.06 195 TRP A CA 1
ATOM 1568 C C . TRP A 1 195 ? 8.029 -14.917 3.034 1.00 45.06 195 TRP A C 1
ATOM 1570 O O . TRP A 1 195 ? 7.242 -14.751 3.965 1.00 45.06 195 TRP A O 1
ATOM 1580 N N . SER A 1 196 ? 9.269 -14.448 3.095 1.00 44.94 196 SER A N 1
ATOM 1581 C CA . SER A 1 196 ? 9.812 -13.618 4.167 1.00 44.94 196 SER A CA 1
ATOM 1582 C C . SER A 1 196 ? 9.000 -12.332 4.349 1.00 44.94 196 SER A C 1
ATOM 1584 O O . SER A 1 196 ? 8.743 -11.961 5.483 1.00 44.94 196 SER A O 1
ATOM 1586 N N . GLU A 1 197 ? 8.478 -11.720 3.278 1.00 49.66 197 GLU A N 1
ATOM 1587 C CA . GLU A 1 197 ? 7.535 -10.591 3.350 1.00 49.66 197 GLU A CA 1
ATOM 1588 C C . GLU A 1 197 ? 6.176 -10.974 3.959 1.00 49.66 197 GLU A C 1
ATOM 1590 O O . GLU A 1 197 ? 5.588 -10.169 4.675 1.00 49.66 197 GLU A O 1
ATOM 1595 N N . ILE A 1 198 ? 5.659 -12.180 3.691 1.00 51.31 198 ILE A N 1
ATOM 1596 C CA . ILE A 1 198 ? 4.414 -12.690 4.292 1.00 51.31 198 ILE A CA 1
ATOM 1597 C C . ILE A 1 198 ? 4.652 -12.976 5.774 1.00 51.31 198 ILE A C 1
ATOM 1599 O O . ILE A 1 198 ? 3.903 -12.487 6.609 1.00 51.31 198 ILE A O 1
ATOM 1603 N N . ILE A 1 199 ? 5.738 -13.670 6.117 1.00 48.34 199 ILE A N 1
ATOM 1604 C CA . ILE A 1 199 ? 6.188 -13.909 7.496 1.00 48.34 199 ILE A CA 1
ATOM 1605 C C . ILE A 1 199 ? 6.426 -12.589 8.230 1.00 48.34 199 ILE A C 1
ATOM 1607 O O . ILE A 1 199 ? 6.108 -12.462 9.407 1.00 48.34 199 ILE A O 1
ATOM 1611 N N . TRP A 1 200 ? 6.943 -11.581 7.538 1.00 49.69 200 TRP A N 1
ATOM 1612 C CA . TRP 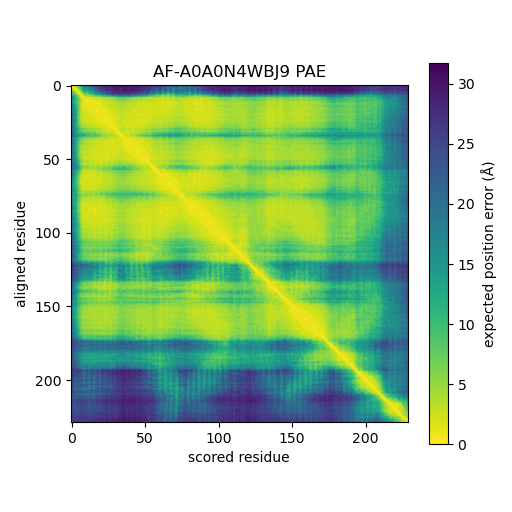A 1 200 ? 7.223 -10.268 8.088 1.00 49.69 200 TRP A CA 1
ATOM 1613 C C . TRP A 1 200 ? 5.927 -9.471 8.322 1.00 49.69 200 TRP A C 1
ATOM 1615 O O . TRP A 1 200 ? 5.722 -8.990 9.436 1.00 49.69 200 TRP A O 1
ATOM 1625 N N . LYS A 1 201 ? 4.987 -9.464 7.364 1.00 51.91 201 LYS A N 1
ATOM 1626 C CA . LYS A 1 201 ? 3.615 -8.930 7.510 1.00 51.91 201 LYS A CA 1
ATOM 1627 C C . LYS A 1 201 ? 2.871 -9.629 8.654 1.00 51.91 201 LYS A C 1
ATOM 1629 O O . LYS A 1 201 ? 2.327 -8.956 9.519 1.00 51.91 201 LYS A O 1
ATOM 1634 N N . LEU A 1 202 ? 2.955 -10.957 8.744 1.00 50.28 202 LEU A N 1
ATOM 1635 C CA . LEU A 1 202 ? 2.408 -11.761 9.841 1.00 50.28 202 LEU A CA 1
ATOM 1636 C C . LEU A 1 202 ? 3.089 -11.470 11.183 1.00 50.28 202 LEU A C 1
ATOM 1638 O O . LEU A 1 202 ? 2.405 -11.355 12.191 1.00 50.28 202 LEU A O 1
ATOM 1642 N N . SER A 1 203 ? 4.409 -11.271 11.216 1.00 49.03 203 SER A N 1
ATOM 1643 C CA . SER A 1 203 ? 5.149 -10.945 12.443 1.00 49.03 203 SER A CA 1
ATOM 1644 C C . SER A 1 203 ? 4.803 -9.561 12.991 1.00 49.03 203 SER A C 1
ATOM 1646 O O . SER A 1 203 ? 4.735 -9.391 14.206 1.00 49.03 203 SER A O 1
ATOM 1648 N N . GLN A 1 204 ? 4.543 -8.580 12.120 1.00 50.50 204 GLN A N 1
ATOM 1649 C CA . GLN A 1 204 ? 4.123 -7.237 12.521 1.00 50.50 204 GLN A CA 1
ATOM 1650 C C . GLN A 1 204 ? 2.737 -7.242 13.151 1.00 50.50 204 GLN A C 1
ATOM 1652 O O . GLN A 1 204 ? 2.511 -6.561 14.140 1.00 50.50 204 GLN A O 1
ATOM 1657 N N . ILE A 1 205 ? 1.842 -8.050 12.595 1.00 50.09 205 ILE A N 1
ATOM 1658 C CA . ILE A 1 205 ? 0.474 -8.236 13.068 1.00 50.09 205 ILE A CA 1
ATOM 1659 C C . ILE A 1 205 ? 0.467 -9.000 14.394 1.00 50.09 205 ILE A C 1
ATOM 1661 O O . ILE A 1 205 ? -0.193 -8.605 15.352 1.00 50.09 205 ILE A O 1
ATOM 1665 N N . LEU A 1 206 ? 1.264 -10.066 14.471 1.00 49.94 206 LEU A N 1
ATOM 1666 C CA . LEU A 1 206 ? 1.332 -10.954 15.627 1.00 49.94 206 LEU A CA 1
ATOM 1667 C C . LEU A 1 206 ? 2.036 -10.352 16.833 1.00 49.94 206 LEU A C 1
ATOM 1669 O O . LEU A 1 206 ? 1.610 -10.572 17.963 1.00 49.94 206 LEU A O 1
ATOM 1673 N N . SER A 1 207 ? 3.082 -9.559 16.606 1.00 49.25 207 SER A N 1
ATOM 1674 C CA . SER A 1 207 ? 3.783 -8.854 17.685 1.00 49.25 207 SER A CA 1
ATOM 1675 C C . SER A 1 207 ? 2.973 -7.700 18.294 1.00 49.25 207 SER A C 1
ATOM 1677 O O . SER A 1 207 ? 3.320 -7.240 19.382 1.00 49.25 207 SER A O 1
ATOM 1679 N N . PHE A 1 208 ? 1.901 -7.262 17.620 1.00 49.19 208 PHE A N 1
ATOM 1680 C CA . PHE A 1 208 ? 1.050 -6.135 18.016 1.00 49.19 208 PHE A CA 1
ATOM 1681 C C . PHE A 1 208 ? -0.146 -6.527 18.898 1.00 49.19 208 PHE A C 1
ATOM 1683 O O . PHE A 1 208 ? -0.657 -5.702 19.649 1.00 49.19 208 PHE A O 1
ATOM 1690 N N . LEU A 1 209 ? -0.632 -7.766 18.791 1.00 45.66 209 LEU A N 1
ATOM 1691 C CA . LEU A 1 209 ? -1.894 -8.187 19.427 1.00 45.66 209 LEU A CA 1
ATOM 1692 C C . LEU A 1 209 ? -1.707 -9.030 20.659 1.00 45.66 209 LEU A C 1
ATOM 1694 O O . LEU A 1 209 ? -2.483 -8.954 21.608 1.00 45.66 209 LEU A O 1
ATOM 1698 N N . CYS A 1 210 ? -0.670 -9.842 20.611 1.00 45.41 210 CYS A N 1
ATOM 1699 C CA . CYS A 1 210 ? -0.298 -10.709 21.683 1.00 45.41 210 CYS A CA 1
ATOM 1700 C C . CYS A 1 210 ? 1.004 -10.100 22.191 1.00 45.41 210 CYS A C 1
ATOM 1702 O O . CYS A 1 210 ? 2.004 -10.098 21.479 1.00 45.41 210 CYS A O 1
ATOM 1704 N N . THR A 1 211 ? 1.009 -9.510 23.383 1.00 44.19 211 THR A N 1
ATOM 1705 C CA . THR A 1 211 ? 2.238 -9.111 24.082 1.00 44.19 211 THR A CA 1
ATOM 1706 C C . THR A 1 211 ? 3.113 -10.352 24.278 1.00 44.19 211 THR A C 1
ATOM 1708 O O . THR A 1 211 ? 3.027 -11.011 25.309 1.00 44.19 211 THR A O 1
ATOM 1711 N N . TRP A 1 212 ? 3.868 -10.764 23.258 1.00 48.34 212 TRP A N 1
ATOM 1712 C CA . TRP A 1 212 ? 4.560 -12.051 23.249 1.00 48.34 212 TRP A CA 1
ATOM 1713 C C . TRP A 1 212 ? 6.061 -11.862 23.465 1.00 48.34 212 TRP A C 1
ATOM 1715 O O . TRP A 1 212 ? 6.699 -11.058 22.776 1.00 48.34 212 TRP A O 1
ATOM 1725 N N . PRO A 1 213 ? 6.666 -12.620 24.398 1.00 38.06 213 PRO A N 1
ATOM 1726 C CA . PRO A 1 213 ? 8.108 -12.801 24.436 1.00 38.06 213 PRO A CA 1
ATOM 1727 C C . PRO A 1 213 ? 8.574 -13.422 23.111 1.00 38.06 213 PRO A C 1
ATOM 1729 O O . PRO A 1 213 ? 7.922 -14.314 22.569 1.00 38.06 213 PRO A O 1
ATOM 1732 N N . LYS A 1 214 ? 9.732 -12.981 22.605 1.00 43.03 214 LYS A N 1
ATOM 1733 C CA . LYS A 1 214 ? 10.323 -13.365 21.303 1.00 43.03 214 LYS A CA 1
ATOM 1734 C C . LYS A 1 214 ? 10.363 -14.883 21.001 1.00 43.03 214 LYS A C 1
ATOM 1736 O O . LYS A 1 214 ? 10.501 -15.254 19.839 1.00 43.03 214 LYS A O 1
ATOM 1741 N N . CYS A 1 215 ? 10.257 -15.754 22.007 1.00 35.09 215 CYS A N 1
ATOM 1742 C CA . CYS A 1 215 ? 10.443 -17.204 21.889 1.00 35.09 215 CYS A CA 1
ATOM 1743 C C . CYS A 1 215 ? 9.357 -17.931 21.086 1.00 35.09 215 CYS A C 1
ATOM 1745 O O . CYS A 1 215 ? 9.661 -18.886 20.376 1.00 35.09 215 CYS A O 1
ATOM 1747 N N . TYR A 1 216 ? 8.108 -17.487 21.149 1.00 40.09 216 TYR A N 1
ATOM 1748 C CA . TYR A 1 216 ? 7.020 -18.273 20.574 1.00 40.09 216 TYR A CA 1
ATOM 1749 C C . TYR A 1 216 ? 6.800 -18.042 19.068 1.00 40.09 216 TYR A C 1
ATOM 1751 O O . TYR A 1 216 ? 6.391 -18.957 18.355 1.00 40.09 216 TYR A O 1
ATOM 1759 N N . LEU A 1 217 ? 7.135 -16.853 18.556 1.00 42.22 217 LEU A N 1
ATOM 1760 C CA . LEU A 1 217 ? 7.117 -16.577 17.114 1.00 42.22 217 LEU A CA 1
ATOM 1761 C C . LEU A 1 217 ? 8.094 -17.510 16.370 1.00 42.22 217 LEU A C 1
ATOM 1763 O O . LEU A 1 217 ? 7.800 -17.989 15.281 1.00 42.22 217 LEU A O 1
ATOM 1767 N N . SER A 1 218 ? 9.229 -17.823 17.005 1.00 40.09 218 SER A N 1
ATOM 1768 C CA . SER A 1 218 ? 10.223 -18.785 16.513 1.00 40.09 218 SER A CA 1
ATOM 1769 C C . SER A 1 218 ? 9.671 -20.215 16.448 1.00 40.09 218 SER A C 1
ATOM 1771 O O . SER A 1 218 ? 9.888 -20.905 15.456 1.00 40.09 218 SER A O 1
ATOM 1773 N N . GLN A 1 219 ? 8.910 -20.655 17.456 1.00 37.91 219 GLN A N 1
ATOM 1774 C CA . GLN A 1 219 ? 8.289 -21.986 17.465 1.00 37.91 219 GLN A CA 1
ATOM 1775 C C . GLN A 1 219 ? 7.147 -22.124 16.450 1.00 37.91 219 GLN A C 1
ATOM 1777 O O . GLN A 1 219 ? 7.080 -23.139 15.765 1.00 37.91 219 GLN A O 1
ATOM 1782 N N . TYR A 1 220 ? 6.289 -21.110 16.300 1.00 41.91 220 TYR A N 1
ATOM 1783 C CA . TYR A 1 220 ? 5.187 -21.148 15.331 1.00 41.91 220 TYR A CA 1
ATOM 1784 C C . TYR A 1 220 ? 5.690 -21.144 13.882 1.00 41.91 220 TYR A C 1
ATOM 1786 O O . TYR A 1 220 ? 5.216 -21.919 13.053 1.00 41.91 220 TYR A O 1
ATOM 1794 N N . LEU A 1 221 ? 6.705 -20.322 13.585 1.00 42.38 221 LEU A N 1
ATOM 1795 C CA . LEU A 1 221 ? 7.354 -20.337 12.274 1.00 42.38 221 LEU A CA 1
ATOM 1796 C C . LEU A 1 221 ? 8.001 -21.702 12.011 1.00 42.38 221 LEU A C 1
ATOM 1798 O O . LEU A 1 221 ? 7.771 -22.272 10.951 1.00 42.38 221 LEU A O 1
ATOM 1802 N N . LYS A 1 222 ? 8.714 -22.279 12.991 1.00 39.88 222 LYS A N 1
ATOM 1803 C CA . LYS A 1 222 ? 9.279 -23.637 12.879 1.00 39.88 222 LYS A CA 1
ATOM 1804 C C . LYS A 1 222 ? 8.220 -24.711 12.607 1.00 39.88 222 LYS A C 1
ATOM 1806 O O . LYS A 1 222 ? 8.462 -25.559 11.761 1.00 39.88 222 LYS A O 1
ATOM 1811 N N . ALA A 1 223 ? 7.062 -24.653 13.266 1.00 33.56 223 ALA A N 1
ATOM 1812 C CA . ALA A 1 223 ? 5.977 -25.617 13.072 1.00 33.56 223 ALA A CA 1
ATOM 1813 C C . ALA A 1 223 ? 5.334 -25.529 11.673 1.00 33.56 223 ALA A C 1
ATOM 1815 O O . ALA A 1 223 ? 4.974 -26.549 11.096 1.00 33.56 223 ALA A O 1
ATOM 1816 N N . GLN A 1 224 ? 5.231 -24.327 11.094 1.00 36.00 224 GLN A N 1
ATOM 1817 C CA . GLN A 1 224 ? 4.771 -24.140 9.710 1.00 36.00 224 GLN A CA 1
ATOM 1818 C C . GLN A 1 224 ? 5.801 -24.641 8.680 1.00 36.00 224 GLN A C 1
ATOM 1820 O O . GLN A 1 224 ? 5.411 -25.193 7.655 1.00 36.00 224 GLN A O 1
ATOM 1825 N N . PHE A 1 225 ? 7.106 -24.528 8.964 1.00 35.38 225 PHE A N 1
ATOM 1826 C CA . PHE A 1 225 ? 8.164 -25.071 8.098 1.00 35.38 225 PHE A CA 1
ATOM 1827 C C . PHE A 1 225 ? 8.210 -26.607 8.067 1.00 35.38 225 PHE A C 1
ATOM 1829 O O . PHE A 1 225 ? 8.690 -27.165 7.087 1.00 35.38 225 PHE A O 1
ATOM 1836 N N . THR A 1 226 ? 7.678 -27.301 9.080 1.00 32.16 226 THR A N 1
ATOM 1837 C CA . THR A 1 226 ? 7.581 -28.775 9.083 1.00 32.16 226 THR A CA 1
ATOM 1838 C C . THR A 1 226 ? 6.465 -29.304 8.172 1.00 32.16 226 THR A C 1
ATOM 1840 O O . THR A 1 226 ? 6.480 -30.472 7.816 1.00 32.16 226 THR A O 1
ATOM 1843 N N . ILE A 1 227 ? 5.507 -28.461 7.771 1.00 31.05 227 ILE A N 1
ATOM 1844 C CA . ILE A 1 227 ? 4.381 -28.845 6.896 1.00 31.05 227 ILE A CA 1
ATOM 1845 C C . ILE A 1 227 ? 4.748 -28.697 5.400 1.00 31.05 227 ILE A C 1
ATOM 1847 O O . ILE A 1 227 ? 3.996 -29.129 4.532 1.00 31.05 227 ILE A O 1
ATOM 1851 N N . ILE A 1 228 ? 5.903 -28.094 5.087 1.00 30.30 228 ILE A N 1
ATOM 1852 C CA . ILE A 1 228 ? 6.370 -27.815 3.711 1.00 30.30 228 ILE A CA 1
ATOM 1853 C C . ILE A 1 228 ? 7.621 -28.657 3.348 1.00 30.30 228 ILE A C 1
ATOM 1855 O O . ILE A 1 228 ? 8.234 -28.442 2.306 1.00 30.30 228 ILE A O 1
ATOM 1859 N N . GLN A 1 229 ? 7.997 -29.634 4.179 1.00 27.55 229 GLN A N 1
ATOM 1860 C CA . GLN A 1 229 ? 8.918 -30.717 3.794 1.00 27.55 229 GLN A CA 1
ATOM 1861 C C . GLN A 1 229 ? 8.124 -31.961 3.409 1.00 27.55 229 GLN A C 1
ATOM 1863 O O . GLN A 1 229 ? 8.581 -32.659 2.480 1.00 27.55 229 GLN A O 1
#

Organism: Haemonchus placei (NCBI:txid6290)

Solvent-accessible surface area (backbone atoms only — not comparable to full-atom values): 13096 Å² total; per-residue (Å²): 143,81,84,86,84,68,76,58,56,60,58,47,29,58,55,22,41,54,53,53,50,49,54,49,46,46,70,74,31,71,91,43,57,87,90,36,72,66,26,53,54,48,42,53,54,53,51,52,50,46,61,68,54,43,54,90,65,88,54,60,69,26,31,54,42,43,50,50,49,42,74,76,38,78,82,60,52,71,69,60,50,50,56,43,23,35,58,23,30,49,51,43,50,56,48,33,52,52,50,50,52,48,37,60,78,70,64,49,66,65,50,98,93,36,69,31,72,68,78,44,88,88,40,65,78,54,53,60,56,46,60,66,51,48,58,50,51,43,42,48,65,64,78,30,52,89,43,96,54,34,66,60,52,48,52,49,50,53,50,52,53,50,41,36,53,52,22,50,51,53,50,70,64,39,78,84,38,79,86,59,74,37,71,70,51,52,50,53,34,45,54,31,77,39,66,53,66,56,53,44,54,43,47,58,55,49,63,70,74,44,94,65,68,78,68,56,65,55,51,55,53,52,56,58,56,65,76,77,112

InterPro domains:
  IPR000092 Polyprenyl synthetase-like [PF00348] (46-177)
  IPR008949 Isoprenoid synthase domain superfamily [G3DSA:1.10.600.10] (17-191)
  IPR008949 Isoprenoid synthase domain superfamily [SSF48576] (46-186)
  IPR033749 Polyprenyl synthetase, conserved site [PS00723] (99-113)
  IPR039702 Farnesyl pyrophosphate synthase-like [PTHR11525] (41-182)